Protein AF-A0A3C0R9P2-F1 (afdb_monomer)

Mean predicted aligned error: 7.12 Å

Radius of gyration: 20.52 Å; Cα contacts (8 Å, |Δi|>4): 176; chains: 1; bounding box: 43×35×80 Å

Secondary structure (DSSP, 8-state):
------------HHHHHHHHHHHHHHTT-HHHHHHHHHHHHT---SSHHHHHHHHHHHHHHHHHHHHHTT-HHHHHHHHHHHIIIIITTT----HHHHHHHHHHHHHHHHHTT-HHHHHHHHHHHHHS-TTTS-HHHHHHHHHHHHHHHHHHT-GGGHHHHHHHHHHHHHHTT---HHHHHHHHHHHHHHHS---S-GGGGS--

Structure (mmCIF, N/CA/C/O backbone):
data_AF-A0A3C0R9P2-F1
#
_entry.id   AF-A0A3C0R9P2-F1
#
loop_
_atom_site.group_PDB
_atom_site.id
_atom_site.type_symbol
_atom_site.label_atom_id
_atom_site.label_alt_id
_atom_site.label_comp_id
_atom_site.label_asym_id
_atom_site.label_entity_id
_atom_site.label_seq_id
_atom_site.pdbx_PDB_ins_code
_atom_site.Cartn_x
_atom_site.Cartn_y
_atom_site.Cartn_z
_atom_site.occupancy
_atom_site.B_iso_or_equiv
_atom_site.auth_seq_id
_atom_site.auth_comp_id
_atom_site.auth_asym_id
_atom_site.auth_atom_id
_atom_site.pdbx_PDB_model_num
ATOM 1 N N . GLU A 1 1 ? -4.127 6.047 -53.734 1.00 45.78 1 GLU A N 1
ATOM 2 C CA . GLU A 1 1 ? -3.536 6.712 -52.557 1.00 45.78 1 GLU A CA 1
ATOM 3 C C . GLU A 1 1 ? -2.709 5.698 -51.785 1.00 45.78 1 GLU A C 1
ATOM 5 O O . GLU A 1 1 ? -3.240 4.672 -51.375 1.00 45.78 1 GLU A O 1
ATOM 10 N N . GLN A 1 2 ? -1.397 5.915 -51.683 1.00 43.00 2 GLN A N 1
ATOM 11 C CA . GLN A 1 2 ? -0.553 5.140 -50.776 1.00 43.00 2 GLN A CA 1
ATOM 12 C C . GLN A 1 2 ? -0.791 5.691 -49.373 1.00 43.00 2 GLN A C 1
ATOM 14 O O . GLN A 1 2 ? -0.504 6.855 -49.114 1.00 43.00 2 GLN A O 1
ATOM 19 N N . ILE A 1 3 ? -1.346 4.868 -48.485 1.00 52.19 3 ILE A N 1
ATOM 20 C CA . ILE A 1 3 ? -1.364 5.167 -47.055 1.00 52.19 3 ILE A CA 1
ATOM 21 C C . ILE A 1 3 ? 0.103 5.148 -46.623 1.00 52.19 3 ILE A C 1
ATOM 23 O O . ILE A 1 3 ? 0.702 4.074 -46.523 1.00 52.19 3 ILE A O 1
ATOM 27 N N . GLU A 1 4 ? 0.698 6.327 -46.436 1.00 45.59 4 GLU A N 1
ATOM 28 C CA . GLU A 1 4 ? 1.973 6.458 -45.741 1.00 45.59 4 GLU A CA 1
ATOM 29 C C . GLU A 1 4 ? 1.832 5.717 -44.412 1.00 45.59 4 GLU A C 1
ATOM 31 O O . GLU A 1 4 ? 1.063 6.111 -43.531 1.00 45.59 4 GLU A O 1
ATOM 36 N N . LYS A 1 5 ? 2.538 4.588 -44.280 1.00 50.38 5 LYS A N 1
ATOM 37 C CA . LYS A 1 5 ? 2.715 3.946 -42.984 1.00 50.38 5 LYS A CA 1
ATOM 38 C C . LYS A 1 5 ? 3.419 4.980 -42.119 1.00 50.38 5 LYS A C 1
ATOM 40 O O . LYS A 1 5 ? 4.611 5.214 -42.312 1.00 50.38 5 LYS A O 1
ATOM 45 N N . GLN A 1 6 ? 2.677 5.600 -41.201 1.00 49.34 6 GLN A N 1
ATOM 46 C CA . GLN A 1 6 ? 3.274 6.375 -40.123 1.00 49.34 6 GLN A CA 1
ATOM 47 C C . GLN A 1 6 ? 4.429 5.541 -39.558 1.00 49.34 6 GLN A C 1
ATOM 49 O O . GLN A 1 6 ? 4.231 4.340 -39.323 1.00 49.34 6 GLN A O 1
ATOM 54 N N . PRO A 1 7 ? 5.636 6.111 -39.401 1.00 47.41 7 PRO A N 1
ATOM 55 C CA . PRO A 1 7 ? 6.735 5.374 -38.808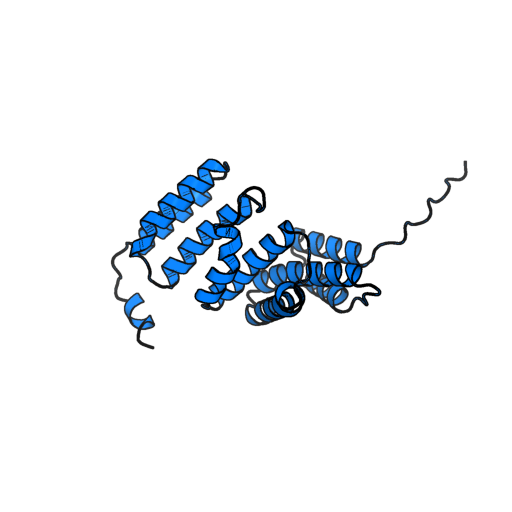 1.00 47.41 7 PRO A CA 1
ATOM 56 C C . PRO A 1 7 ? 6.229 4.854 -37.468 1.00 47.41 7 PRO A C 1
ATOM 58 O O . PRO A 1 7 ? 5.705 5.636 -36.674 1.00 47.41 7 PRO A O 1
ATOM 61 N N . LEU A 1 8 ? 6.308 3.533 -37.264 1.00 54.22 8 LEU A N 1
ATOM 62 C CA . LEU A 1 8 ? 6.055 2.913 -35.968 1.00 54.22 8 LEU A CA 1
ATOM 63 C C . LEU A 1 8 ? 6.850 3.734 -34.957 1.00 54.22 8 LEU A C 1
ATOM 65 O O . LEU A 1 8 ? 8.079 3.676 -34.954 1.00 54.22 8 LEU A O 1
ATOM 69 N N . GLN A 1 9 ? 6.158 4.566 -34.173 1.00 56.03 9 GLN A N 1
ATOM 70 C CA . GLN A 1 9 ? 6.771 5.270 -33.059 1.00 56.03 9 GLN A CA 1
ATOM 71 C C . GLN A 1 9 ? 7.511 4.199 -32.271 1.00 56.03 9 GLN A C 1
ATOM 73 O O . GLN A 1 9 ? 6.907 3.170 -31.964 1.00 56.03 9 GLN A O 1
ATOM 78 N N . ASN A 1 10 ? 8.813 4.394 -32.035 1.00 62.12 10 ASN A N 1
ATOM 79 C CA . ASN A 1 10 ? 9.630 3.439 -31.294 1.00 62.12 10 ASN A CA 1
ATOM 80 C C . ASN A 1 10 ? 8.866 3.049 -30.025 1.00 62.12 10 ASN A C 1
ATOM 82 O O . ASN A 1 10 ? 8.688 3.875 -29.130 1.00 62.12 10 ASN A O 1
ATOM 86 N N . LEU A 1 11 ? 8.338 1.822 -30.004 1.00 69.81 11 LEU A N 1
ATOM 87 C CA . LEU A 1 11 ? 7.507 1.331 -28.915 1.00 69.81 11 LEU A CA 1
ATOM 88 C C . LEU A 1 11 ? 8.347 1.380 -27.650 1.00 69.81 11 LEU A C 1
ATOM 90 O O . LEU A 1 11 ? 9.377 0.718 -27.583 1.00 69.81 11 LEU A O 1
ATOM 94 N N . ASP A 1 12 ? 7.908 2.154 -26.661 1.00 87.12 12 ASP A N 1
ATOM 95 C CA . ASP A 1 12 ? 8.510 2.149 -25.335 1.00 87.12 12 ASP A CA 1
ATOM 96 C C . ASP A 1 12 ? 8.172 0.805 -24.667 1.00 87.12 12 ASP A C 1
ATOM 98 O O . ASP A 1 12 ? 7.015 0.586 -24.266 1.00 87.12 12 ASP A O 1
ATOM 102 N N . PRO A 1 13 ? 9.131 -0.137 -24.557 1.00 90.88 13 PRO A N 1
ATOM 103 C CA . PRO A 1 13 ? 8.818 -1.479 -24.086 1.00 90.88 13 PRO A CA 1
ATOM 104 C C . PRO A 1 13 ? 8.388 -1.455 -22.621 1.00 90.88 13 PRO A C 1
ATOM 106 O O . PRO A 1 13 ? 7.522 -2.222 -22.215 1.00 90.88 13 PRO A O 1
ATOM 109 N N . LEU A 1 14 ? 8.937 -0.527 -21.833 1.00 93.81 14 LEU A N 1
ATOM 110 C CA . LEU A 1 14 ? 8.64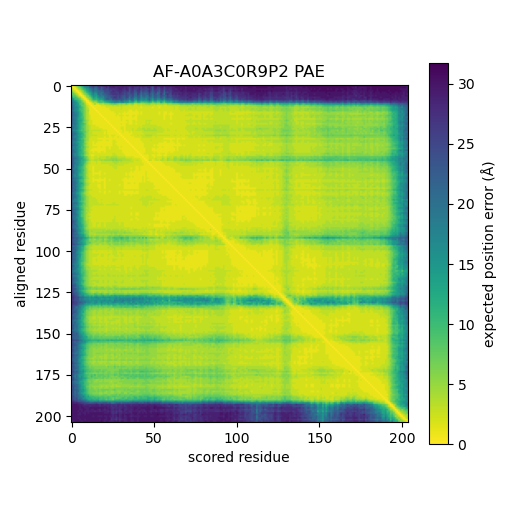4 -0.409 -20.413 1.00 93.81 14 LEU A CA 1
ATOM 111 C C . LEU A 1 14 ? 7.221 0.113 -20.172 1.00 93.81 14 LEU A C 1
ATOM 113 O O . LEU A 1 14 ? 6.534 -0.371 -19.271 1.00 93.81 14 LEU A O 1
ATOM 117 N N . ALA A 1 15 ? 6.760 1.056 -21.000 1.00 93.00 15 ALA A N 1
ATOM 118 C CA . ALA A 1 15 ? 5.362 1.488 -21.000 1.00 93.00 15 ALA A CA 1
ATOM 119 C C . ALA A 1 15 ? 4.423 0.353 -21.444 1.00 93.00 15 ALA A C 1
ATOM 121 O O . ALA A 1 15 ? 3.362 0.153 -20.855 1.00 93.00 15 ALA A O 1
ATOM 122 N N . SER A 1 16 ? 4.842 -0.430 -22.441 1.00 94.62 16 SER A N 1
ATOM 123 C CA . SER A 1 16 ? 4.073 -1.575 -22.937 1.00 94.62 16 SER A CA 1
ATOM 124 C C . SER A 1 16 ? 3.911 -2.656 -21.864 1.00 94.62 16 SER A C 1
ATOM 126 O O . SER A 1 16 ? 2.792 -3.087 -21.599 1.00 94.62 16 SER A O 1
ATOM 128 N N . TYR A 1 17 ? 4.996 -3.048 -21.185 1.00 96.69 17 TYR A N 1
ATOM 129 C CA . TYR A 1 17 ? 4.946 -4.017 -20.084 1.00 96.69 17 TYR A CA 1
ATOM 130 C C . TYR A 1 17 ? 4.058 -3.537 -18.939 1.00 96.69 17 TYR A C 1
ATOM 132 O O . TYR A 1 17 ? 3.246 -4.308 -18.437 1.00 96.69 17 TYR A O 1
ATOM 140 N N . TYR A 1 18 ? 4.154 -2.260 -18.563 1.00 95.50 18 TYR A N 1
ATOM 141 C CA . TYR A 1 18 ? 3.277 -1.683 -17.548 1.00 95.50 18 TYR A CA 1
ATOM 142 C C . TYR A 1 18 ? 1.794 -1.773 -17.937 1.00 95.50 18 TYR A C 1
ATOM 144 O O . TYR A 1 18 ? 0.970 -2.211 -17.138 1.00 95.50 18 TYR A O 1
ATOM 152 N N . ASN A 1 19 ? 1.450 -1.434 -19.181 1.00 95.44 19 ASN A N 1
ATOM 153 C CA . ASN A 1 19 ? 0.074 -1.543 -19.664 1.00 95.44 19 ASN A CA 1
ATOM 154 C C . ASN A 1 19 ? -0.424 -2.996 -19.667 1.00 95.44 19 ASN A C 1
ATOM 156 O O . ASN A 1 19 ? -1.573 -3.240 -19.299 1.00 95.44 19 ASN A O 1
ATOM 160 N N . PHE A 1 20 ? 0.433 -3.961 -20.020 1.00 96.44 20 PHE A N 1
ATOM 161 C CA . PHE A 1 20 ? 0.097 -5.381 -19.908 1.00 96.44 20 PHE A CA 1
ATOM 162 C C . PHE A 1 20 ? -0.157 -5.801 -18.461 1.00 96.44 20 PHE A C 1
ATOM 164 O O . PHE A 1 20 ? -1.126 -6.511 -18.219 1.00 96.44 20 PHE A O 1
ATOM 171 N N . LEU A 1 21 ? 0.637 -5.329 -17.496 1.00 97.00 21 LEU A N 1
ATOM 172 C CA . LEU A 1 21 ? 0.404 -5.602 -16.074 1.00 97.00 21 LEU A CA 1
ATOM 173 C C . LEU A 1 21 ? -0.955 -5.078 -15.603 1.00 97.00 21 LEU A C 1
ATOM 175 O O . LEU A 1 21 ? -1.714 -5.817 -14.981 1.00 97.00 21 LEU A O 1
ATOM 179 N N . VAL A 1 22 ? -1.301 -3.839 -15.959 1.00 95.06 22 VAL A N 1
ATOM 180 C CA . VAL A 1 22 ? -2.616 -3.257 -15.638 1.00 95.06 22 VAL A CA 1
ATOM 181 C C . VAL A 1 22 ? -3.751 -4.038 -16.311 1.00 95.06 22 VAL A C 1
ATOM 183 O O . VAL A 1 22 ? -4.799 -4.251 -15.711 1.00 95.06 22 VAL A O 1
ATOM 186 N N . ALA A 1 23 ? -3.563 -4.498 -17.550 1.00 96.56 23 ALA A N 1
ATOM 187 C CA . ALA A 1 23 ? -4.552 -5.334 -18.228 1.00 96.56 23 ALA A CA 1
ATOM 188 C C . ALA A 1 23 ? -4.698 -6.718 -17.570 1.00 96.56 23 ALA A C 1
ATOM 190 O O . ALA A 1 23 ? -5.816 -7.214 -17.437 1.00 96.56 23 ALA A O 1
ATOM 191 N N . CYS A 1 24 ? -3.590 -7.322 -17.131 1.00 96.44 24 CYS A N 1
ATOM 192 C CA . CYS A 1 24 ? -3.588 -8.599 -16.420 1.00 96.44 24 CYS A CA 1
ATOM 193 C C . CYS A 1 24 ? -4.326 -8.497 -15.084 1.00 96.44 24 CYS A C 1
ATOM 195 O O . CYS A 1 24 ? -5.127 -9.376 -14.783 1.00 96.44 24 CYS A O 1
ATOM 197 N N . GLU A 1 25 ? -4.106 -7.422 -14.322 1.00 95.06 25 GLU A N 1
ATOM 198 C CA . GLU A 1 25 ? -4.819 -7.154 -13.066 1.00 95.06 25 GLU A CA 1
ATOM 199 C C . GLU A 1 25 ? -6.335 -7.090 -13.297 1.00 95.06 25 GLU A C 1
ATOM 201 O O . GLU A 1 25 ? -7.079 -7.868 -12.703 1.00 95.06 25 GLU A O 1
ATOM 206 N N . LYS A 1 26 ? -6.789 -6.287 -14.267 1.00 94.69 26 LYS A N 1
ATOM 207 C CA . LYS A 1 26 ? -8.218 -6.179 -14.615 1.00 94.69 26 LYS A CA 1
ATOM 208 C 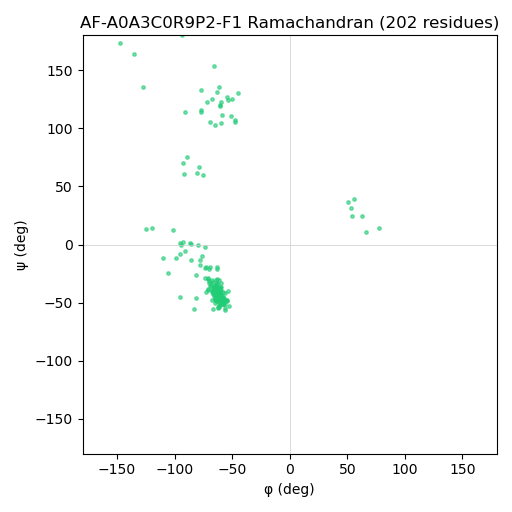C . LYS A 1 26 ? -8.839 -7.488 -15.102 1.00 94.69 26 LYS A C 1
ATOM 210 O O . LYS A 1 26 ? -10.035 -7.704 -14.923 1.00 94.69 26 LYS A O 1
ATOM 215 N N . ALA A 1 27 ? -8.048 -8.341 -15.748 1.00 96.31 27 ALA A N 1
ATOM 216 C CA . ALA A 1 27 ? -8.484 -9.635 -16.263 1.00 96.31 27 ALA A CA 1
ATOM 217 C C . ALA A 1 27 ? -8.260 -10.795 -15.274 1.00 96.31 27 ALA A C 1
ATOM 219 O O . ALA A 1 27 ? -8.540 -11.939 -15.627 1.00 96.31 27 ALA A O 1
ATOM 220 N N . ASN A 1 28 ? -7.745 -10.530 -14.065 1.00 94.25 28 ASN A N 1
ATOM 221 C CA . ASN A 1 28 ? -7.324 -11.540 -13.086 1.00 94.25 28 ASN A CA 1
ATOM 222 C C . ASN A 1 28 ? -6.327 -12.586 -13.638 1.00 94.25 28 ASN A C 1
ATOM 224 O O . ASN A 1 28 ? -6.317 -13.740 -13.209 1.00 94.25 28 ASN A O 1
ATOM 228 N N . ARG A 1 29 ? -5.467 -12.201 -14.590 1.00 96.69 29 ARG A N 1
ATOM 229 C CA . ARG A 1 29 ? -4.446 -13.070 -15.213 1.00 96.69 29 ARG A CA 1
ATOM 230 C C . ARG A 1 29 ? -3.109 -12.945 -14.482 1.00 96.69 29 ARG A C 1
ATOM 232 O O . ARG A 1 29 ? -2.152 -12.362 -14.987 1.00 96.69 29 ARG A O 1
ATOM 239 N N . TRP A 1 30 ? -3.052 -13.466 -13.261 1.00 94.81 30 TRP A N 1
ATOM 240 C CA . TRP A 1 30 ? -1.911 -13.269 -12.359 1.00 94.81 30 TRP A CA 1
ATOM 241 C C . TRP A 1 30 ? -0.632 -14.006 -12.777 1.00 94.81 30 TRP A C 1
ATOM 243 O O . TRP A 1 30 ? 0.463 -13.492 -12.548 1.00 94.81 30 TRP A O 1
ATOM 253 N N . ASP A 1 31 ? -0.747 -15.140 -13.467 1.00 93.56 31 ASP A N 1
ATOM 254 C CA . ASP A 1 31 ? 0.422 -15.850 -14.004 1.00 93.56 31 ASP A CA 1
ATOM 255 C C . ASP A 1 31 ? 1.160 -14.988 -15.041 1.00 93.56 31 ASP A C 1
ATOM 257 O O . ASP A 1 31 ? 2.378 -14.808 -14.974 1.00 93.56 31 ASP A O 1
ATOM 261 N N . GLU A 1 32 ? 0.419 -14.351 -15.949 1.00 96.19 32 GLU A N 1
ATOM 262 C CA . GLU A 1 32 ? 0.977 -13.412 -16.929 1.00 96.19 32 GLU A CA 1
ATOM 263 C C . GLU A 1 32 ? 1.444 -12.111 -16.290 1.00 96.19 32 GLU A C 1
ATOM 265 O O . GLU A 1 32 ? 2.451 -11.543 -16.719 1.00 96.19 32 GLU A O 1
ATOM 270 N N . PHE A 1 33 ? 0.767 -11.667 -15.229 1.00 97.62 33 PHE A N 1
ATOM 271 C CA . PHE A 1 33 ? 1.239 -10.542 -14.433 1.00 97.62 33 PHE A CA 1
ATOM 272 C C . PHE A 1 33 ? 2.673 -10.803 -13.950 1.00 97.62 33 PHE A C 1
ATOM 274 O O . PHE A 1 33 ? 3.559 -9.970 -14.144 1.00 97.62 33 PHE A O 1
ATOM 281 N N . SER A 1 34 ? 2.932 -11.983 -13.379 1.00 96.81 34 SER A N 1
ATOM 282 C CA . SER A 1 34 ? 4.268 -12.345 -12.894 1.00 96.81 34 SER A CA 1
ATOM 283 C C . SER A 1 34 ? 5.323 -12.332 -14.013 1.00 96.81 34 SER A C 1
ATOM 285 O O . SER A 1 34 ? 6.422 -11.804 -13.824 1.00 96.81 34 SER A O 1
ATOM 287 N N . TYR A 1 35 ? 4.959 -12.806 -15.211 1.00 97.12 35 TYR A N 1
ATOM 288 C CA . TYR A 1 35 ? 5.832 -12.809 -16.384 1.00 97.12 35 TYR A CA 1
ATOM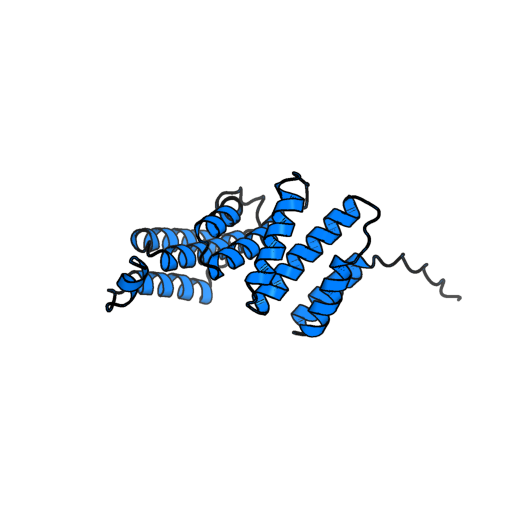 289 C C . TYR A 1 35 ? 6.256 -11.389 -16.785 1.00 97.12 35 TYR A C 1
ATOM 291 O O . TYR A 1 35 ? 7.449 -11.111 -16.941 1.00 97.12 35 TYR A O 1
ATOM 299 N N . TYR A 1 36 ? 5.308 -10.457 -16.915 1.00 97.75 36 TYR A N 1
ATOM 300 C CA . TYR A 1 36 ? 5.629 -9.075 -17.286 1.00 97.75 36 TYR A CA 1
ATOM 301 C C . TYR A 1 36 ? 6.329 -8.307 -16.161 1.00 97.75 36 TYR A C 1
ATOM 303 O O . TYR A 1 36 ? 7.177 -7.459 -16.442 1.00 97.75 36 TYR A O 1
ATOM 311 N N . LEU A 1 37 ? 6.057 -8.632 -14.895 1.00 97.88 37 LEU A N 1
ATOM 312 C CA . LEU A 1 37 ? 6.760 -8.041 -13.758 1.00 97.88 37 LEU A CA 1
ATOM 313 C C . LEU A 1 37 ? 8.252 -8.402 -13.805 1.00 97.88 37 LEU A C 1
ATOM 315 O O . LEU A 1 37 ? 9.109 -7.531 -13.640 1.00 97.88 37 LEU A O 1
ATOM 319 N N . GLN A 1 38 ? 8.569 -9.657 -14.134 1.00 97.44 38 GLN A N 1
ATOM 320 C CA . GLN A 1 38 ? 9.945 -10.105 -14.339 1.00 97.44 38 GLN A CA 1
ATOM 321 C C . GLN A 1 38 ? 10.607 -9.415 -15.544 1.00 97.44 38 GLN A C 1
ATOM 323 O O . GLN A 1 38 ? 11.790 -9.072 -15.488 1.00 97.44 38 GLN A O 1
ATOM 328 N N . LYS A 1 39 ? 9.858 -9.151 -16.626 1.00 97.69 39 LYS A N 1
ATOM 329 C CA . LYS A 1 39 ? 10.366 -8.368 -17.770 1.00 97.69 39 LYS A CA 1
ATOM 330 C C . LYS A 1 39 ? 10.731 -6.937 -17.381 1.00 97.69 39 LYS A C 1
ATOM 332 O O . LYS A 1 39 ? 11.736 -6.437 -17.874 1.00 97.69 39 LYS A O 1
ATOM 337 N N . ILE A 1 40 ? 9.958 -6.296 -16.500 1.00 97.50 40 ILE A N 1
ATOM 338 C CA . ILE A 1 40 ? 10.292 -4.965 -15.971 1.00 97.50 40 ILE A CA 1
ATOM 339 C C . ILE A 1 40 ? 11.568 -5.022 -15.130 1.00 97.50 40 ILE A C 1
ATOM 341 O O . ILE A 1 40 ? 12.450 -4.190 -15.328 1.00 97.50 40 ILE A O 1
ATOM 345 N N . TRP A 1 41 ? 11.692 -5.997 -14.226 1.00 97.00 41 TRP A N 1
ATOM 346 C CA . TRP A 1 41 ? 12.885 -6.147 -13.384 1.00 97.00 41 TRP A CA 1
ATOM 347 C C . TRP A 1 41 ? 14.167 -6.308 -14.208 1.00 97.00 41 TRP A C 1
ATOM 349 O O . TRP A 1 41 ? 15.151 -5.603 -13.991 1.00 97.00 41 TRP A O 1
ATOM 359 N N . ASN A 1 42 ? 14.117 -7.186 -15.210 1.00 97.00 42 ASN A N 1
ATOM 360 C CA . ASN A 1 42 ? 15.253 -7.499 -16.074 1.00 97.00 42 ASN A CA 1
ATOM 361 C C . ASN A 1 42 ? 15.492 -6.458 -17.181 1.00 97.00 42 ASN A C 1
ATOM 363 O O . ASN A 1 42 ? 16.400 -6.634 -17.990 1.00 97.00 42 ASN A O 1
ATOM 367 N N . PHE A 1 43 ? 14.681 -5.398 -17.264 1.00 96.94 43 PHE A N 1
ATOM 368 C CA . PHE A 1 43 ? 14.839 -4.377 -18.293 1.00 96.94 43 PHE A CA 1
ATOM 369 C C . PHE A 1 43 ? 16.133 -3.584 -18.070 1.00 96.94 43 PHE A C 1
ATOM 371 O O . PHE A 1 43 ? 16.340 -3.008 -16.997 1.00 96.94 43 PHE A O 1
ATOM 378 N N . GLU A 1 44 ? 16.987 -3.521 -19.089 1.00 94.75 44 GLU A N 1
ATOM 379 C CA . GLU A 1 44 ? 18.226 -2.748 -19.050 1.00 94.75 44 GLU A CA 1
ATOM 380 C C . GLU A 1 44 ? 17.924 -1.256 -19.228 1.00 94.75 44 GLU A C 1
ATOM 382 O O . GLU A 1 44 ? 17.439 -0.808 -20.267 1.00 94.75 44 GLU A O 1
ATOM 387 N N . ALA A 1 45 ? 18.179 -0.473 -18.180 1.00 93.19 45 ALA A N 1
ATOM 388 C CA . ALA A 1 45 ? 17.961 0.964 -18.202 1.00 93.19 45 ALA A CA 1
ATOM 389 C C . ALA A 1 45 ? 19.233 1.689 -18.653 1.00 93.19 45 ALA A C 1
ATOM 391 O O . ALA A 1 45 ? 20.228 1.707 -17.932 1.00 93.19 45 ALA A O 1
ATOM 392 N N . SER A 1 46 ? 19.173 2.331 -19.819 1.00 92.56 46 SER A N 1
ATOM 393 C CA . SER A 1 46 ? 20.291 3.094 -20.389 1.00 92.56 46 SER A CA 1
ATOM 394 C C . SER A 1 46 ? 20.492 4.476 -19.757 1.00 92.56 46 SER A C 1
ATOM 396 O O . SER A 1 46 ? 21.562 5.062 -19.901 1.00 92.56 46 SER A O 1
ATOM 398 N N . THR A 1 47 ? 19.487 5.008 -19.054 1.00 94.12 47 THR A N 1
ATOM 399 C CA . THR A 1 47 ? 19.561 6.303 -18.359 1.00 94.12 47 THR A CA 1
ATOM 400 C C . THR A 1 47 ? 18.963 6.229 -16.958 1.00 94.12 47 THR A C 1
ATOM 402 O O . THR A 1 47 ? 18.203 5.310 -16.628 1.00 94.12 47 THR A O 1
ATOM 405 N N . ILE A 1 48 ? 19.276 7.226 -16.124 1.00 92.25 48 ILE A N 1
ATOM 406 C CA . ILE A 1 48 ? 18.710 7.329 -14.777 1.00 92.25 48 ILE A CA 1
ATOM 407 C C . ILE A 1 48 ? 17.192 7.526 -14.819 1.00 92.25 48 ILE A C 1
ATOM 409 O O . ILE A 1 48 ? 16.486 6.914 -14.026 1.00 92.25 48 ILE A O 1
ATOM 413 N N . GLU A 1 49 ? 16.662 8.285 -15.778 1.00 92.50 49 GLU A N 1
ATOM 414 C CA . GLU A 1 49 ? 15.223 8.518 -15.942 1.00 92.50 49 GLU A CA 1
ATOM 415 C C . GLU A 1 49 ? 14.486 7.220 -16.284 1.00 92.50 49 GLU A C 1
ATOM 417 O O . GLU A 1 49 ? 13.437 6.912 -15.709 1.00 92.50 49 GLU A O 1
ATOM 422 N N . VAL A 1 50 ? 15.061 6.419 -17.186 1.00 93.62 50 VAL A N 1
ATOM 423 C CA . VAL A 1 50 ? 14.520 5.103 -17.542 1.00 93.62 50 VAL A CA 1
ATOM 424 C C . VAL A 1 50 ? 14.585 4.166 -16.340 1.00 93.62 50 VAL A C 1
ATOM 426 O O . VAL A 1 50 ? 13.623 3.440 -16.083 1.00 93.62 50 VAL A O 1
ATOM 429 N N . ASN A 1 51 ? 15.667 4.217 -15.560 1.00 95.50 51 ASN A N 1
ATOM 430 C CA . ASN A 1 51 ? 15.803 3.405 -14.358 1.00 95.50 51 ASN A CA 1
ATOM 431 C C . ASN A 1 51 ? 14.789 3.813 -13.278 1.00 95.50 51 ASN A C 1
ATOM 433 O O . ASN A 1 51 ? 14.135 2.951 -12.706 1.00 95.50 51 ASN A O 1
ATOM 437 N N . ILE A 1 52 ? 14.578 5.113 -13.052 1.00 94.81 52 ILE A N 1
ATOM 438 C CA . ILE A 1 52 ? 13.555 5.633 -12.133 1.00 94.81 52 ILE A CA 1
ATOM 439 C C . ILE A 1 52 ? 12.178 5.090 -12.507 1.00 94.81 52 ILE A C 1
ATOM 441 O O . ILE A 1 52 ? 11.464 4.571 -11.652 1.00 94.81 52 ILE A O 1
ATOM 445 N N . ARG A 1 53 ? 11.818 5.154 -13.792 1.00 93.88 53 ARG A N 1
ATOM 446 C CA . ARG A 1 53 ? 10.542 4.629 -14.286 1.00 93.88 53 ARG A CA 1
ATOM 447 C C . ARG A 1 53 ? 10.442 3.112 -14.140 1.00 93.88 53 ARG A C 1
ATOM 449 O O . ARG A 1 53 ? 9.387 2.607 -13.767 1.00 93.88 53 ARG A O 1
ATOM 456 N N . ARG A 1 54 ? 11.530 2.384 -14.404 1.00 96.38 54 ARG A N 1
ATOM 457 C CA . ARG A 1 54 ? 11.595 0.927 -14.231 1.00 96.38 54 ARG A CA 1
ATOM 458 C C . ARG A 1 54 ? 11.371 0.548 -12.773 1.00 96.38 54 ARG A C 1
ATOM 460 O O . ARG A 1 54 ? 10.493 -0.260 -12.493 1.00 96.38 54 ARG A O 1
ATOM 467 N N . MET A 1 55 ? 12.122 1.166 -11.863 1.00 97.06 55 MET A N 1
ATOM 468 C CA . MET A 1 55 ? 12.022 0.927 -10.424 1.00 97.06 55 MET A CA 1
ATOM 469 C C . MET A 1 55 ? 10.647 1.314 -9.891 1.00 97.06 55 MET A C 1
ATOM 471 O O . MET A 1 55 ? 10.067 0.563 -9.119 1.00 97.06 55 MET A O 1
ATOM 475 N N . HIS A 1 56 ? 10.084 2.432 -10.354 1.00 95.38 56 HIS A N 1
ATOM 476 C CA . HIS A 1 56 ? 8.714 2.813 -10.037 1.00 95.38 56 HIS A CA 1
ATOM 477 C C . HIS A 1 56 ? 7.718 1.712 -10.430 1.00 95.38 56 HIS A C 1
ATOM 479 O O . HIS A 1 56 ? 6.981 1.219 -9.576 1.00 95.38 56 HIS A O 1
ATOM 485 N N . ASN A 1 57 ? 7.720 1.303 -11.704 1.00 95.75 57 ASN A N 1
ATOM 486 C CA . ASN A 1 57 ? 6.774 0.311 -12.209 1.00 95.75 57 ASN A CA 1
ATOM 487 C C . ASN A 1 57 ? 6.948 -1.031 -11.490 1.00 95.75 57 ASN A C 1
ATOM 489 O O . ASN A 1 57 ? 5.959 -1.665 -11.137 1.00 95.75 57 ASN A O 1
ATOM 493 N N . TYR A 1 58 ? 8.194 -1.440 -11.239 1.00 97.81 58 TYR A N 1
ATOM 494 C CA . TYR A 1 58 ? 8.495 -2.666 -10.512 1.00 97.81 58 TYR A CA 1
ATOM 495 C C . TYR A 1 58 ? 7.982 -2.620 -9.071 1.00 97.81 58 TYR A C 1
ATOM 497 O O . TYR A 1 58 ? 7.298 -3.547 -8.648 1.00 97.81 58 TYR A O 1
ATOM 505 N N . CYS A 1 59 ? 8.255 -1.543 -8.329 1.00 97.75 59 CYS A N 1
ATOM 506 C CA . CYS A 1 59 ? 7.820 -1.432 -6.940 1.00 97.75 59 CYS A CA 1
ATOM 507 C C . CYS A 1 59 ? 6.295 -1.393 -6.825 1.00 97.75 59 CYS A C 1
ATOM 509 O O . CYS A 1 59 ? 5.718 -2.139 -6.038 1.00 97.75 59 CYS A O 1
ATOM 511 N N . TRP A 1 60 ? 5.631 -0.573 -7.639 1.00 95.69 60 TRP A N 1
ATOM 512 C CA . TRP A 1 60 ? 4.174 -0.475 -7.631 1.00 95.69 60 TRP A CA 1
ATOM 513 C C . TRP A 1 60 ? 3.504 -1.802 -8.014 1.00 95.69 60 TRP A C 1
ATOM 515 O O . TRP A 1 60 ? 2.713 -2.350 -7.245 1.00 95.69 60 TRP A O 1
ATOM 525 N N . CYS A 1 61 ? 3.854 -2.364 -9.174 1.00 97.31 61 CYS A N 1
ATOM 526 C CA . CYS A 1 61 ? 3.246 -3.605 -9.650 1.00 97.31 61 CYS A CA 1
ATOM 527 C C . CYS A 1 61 ? 3.632 -4.817 -8.798 1.00 97.31 61 CYS A C 1
ATOM 529 O O . CYS A 1 61 ? 2.795 -5.688 -8.572 1.00 97.31 61 CYS A O 1
ATOM 531 N N . GLY A 1 62 ? 4.864 -4.865 -8.289 1.00 98.00 62 GLY A N 1
ATOM 532 C CA . GLY A 1 62 ? 5.330 -5.922 -7.398 1.00 98.00 62 GLY A CA 1
ATOM 533 C C . GLY A 1 62 ? 4.577 -5.937 -6.073 1.00 98.00 62 GLY A C 1
ATOM 534 O O . GLY A 1 62 ? 4.135 -7.000 -5.641 1.00 98.00 62 GLY A O 1
ATOM 535 N N . LEU A 1 63 ? 4.352 -4.769 -5.460 1.00 98.06 63 LEU A N 1
ATOM 536 C CA . LEU A 1 63 ? 3.546 -4.678 -4.242 1.00 98.06 63 LEU A CA 1
ATOM 537 C C . LEU A 1 63 ? 2.105 -5.128 -4.484 1.00 98.06 63 LEU A C 1
ATOM 539 O O . LEU A 1 63 ? 1.604 -5.939 -3.710 1.00 98.06 63 LEU A O 1
ATOM 543 N N . MET A 1 64 ? 1.459 -4.669 -5.563 1.00 94.94 64 MET A N 1
ATOM 544 C CA . MET A 1 64 ? 0.105 -5.122 -5.916 1.00 94.94 64 MET A CA 1
ATOM 545 C C . MET A 1 64 ? 0.036 -6.647 -6.064 1.00 94.94 64 MET A C 1
ATOM 547 O O . MET A 1 64 ? -0.829 -7.290 -5.470 1.00 94.94 64 MET A O 1
ATOM 551 N N . TYR A 1 65 ? 0.975 -7.227 -6.814 1.00 97.44 65 TYR A N 1
ATOM 552 C CA . TYR A 1 65 ? 1.036 -8.663 -7.065 1.00 97.44 65 TYR A CA 1
ATOM 553 C C . TYR A 1 65 ? 1.226 -9.470 -5.782 1.00 97.44 65 TYR A C 1
ATOM 555 O O . TYR A 1 65 ? 0.437 -10.364 -5.480 1.00 97.44 65 TYR A O 1
ATOM 563 N N . TYR A 1 66 ? 2.250 -9.153 -4.991 1.00 98.12 66 TYR A N 1
ATOM 564 C CA . TYR A 1 66 ? 2.565 -9.951 -3.810 1.00 98.12 66 TYR A CA 1
ATOM 565 C C . TYR A 1 66 ? 1.572 -9.740 -2.663 1.00 98.12 66 TYR A C 1
ATOM 567 O O . TYR A 1 66 ? 1.321 -10.686 -1.916 1.00 98.12 66 TYR A O 1
ATOM 575 N N . LEU A 1 67 ? 0.946 -8.560 -2.551 1.00 96.81 67 LEU A N 1
ATOM 576 C CA . LEU A 1 67 ? -0.194 -8.359 -1.651 1.00 96.81 67 LEU A CA 1
ATOM 577 C C . LEU A 1 67 ? -1.396 -9.209 -2.078 1.00 96.81 67 LEU A C 1
ATOM 579 O O . LEU A 1 67 ? -1.994 -9.864 -1.225 1.00 96.81 67 LEU A O 1
ATOM 583 N N . HIS A 1 68 ? -1.716 -9.260 -3.377 1.00 95.06 68 HIS A N 1
ATOM 584 C CA . HIS A 1 68 ? -2.786 -10.117 -3.898 1.00 95.06 68 HIS A CA 1
ATOM 585 C C . HIS A 1 68 ? -2.538 -11.598 -3.569 1.00 95.06 68 HIS A C 1
ATOM 587 O O . HIS A 1 68 ? -3.423 -12.281 -3.056 1.00 95.06 68 HIS A O 1
ATOM 593 N N . GLN A 1 69 ? -1.306 -12.070 -3.773 1.00 96.31 69 GLN A N 1
ATOM 594 C CA . GLN A 1 69 ? -0.894 -13.444 -3.462 1.00 96.31 69 GLN A CA 1
ATOM 595 C C . GLN A 1 69 ? -0.722 -13.716 -1.956 1.00 96.31 69 GLN A C 1
ATOM 597 O O . GLN A 1 69 ? -0.383 -14.834 -1.569 1.00 96.31 69 GLN A O 1
ATOM 602 N N . LYS A 1 70 ? -0.908 -12.706 -1.092 1.00 97.31 70 LYS A N 1
ATOM 603 C CA . LYS A 1 70 ? -0.619 -12.760 0.354 1.00 97.31 70 LYS A CA 1
ATOM 604 C C . LYS A 1 70 ? 0.815 -13.210 0.671 1.00 97.31 70 LYS A C 1
ATOM 606 O O . LYS A 1 70 ? 1.093 -13.719 1.757 1.00 97.31 70 LYS A O 1
ATOM 611 N N . ASN A 1 71 ? 1.745 -13.010 -0.261 1.00 97.94 71 ASN A N 1
ATOM 612 C CA . ASN A 1 71 ? 3.157 -13.318 -0.080 1.00 97.94 71 ASN A CA 1
ATOM 613 C C . ASN A 1 71 ? 3.871 -12.095 0.508 1.00 97.94 71 ASN A C 1
ATOM 615 O O . ASN A 1 71 ? 4.577 -11.358 -0.181 1.00 97.94 71 ASN A O 1
ATOM 619 N N . TYR A 1 72 ? 3.661 -11.860 1.804 1.00 97.56 72 TYR A N 1
ATOM 620 C CA . TYR A 1 72 ? 4.195 -10.675 2.482 1.00 97.56 72 TYR A CA 1
ATOM 621 C C . TYR A 1 72 ? 5.722 -10.696 2.635 1.00 97.56 72 TYR A C 1
ATOM 623 O O . TYR A 1 72 ? 6.334 -9.646 2.827 1.00 97.56 72 TYR A O 1
ATOM 631 N N . THR A 1 73 ? 6.353 -11.867 2.527 1.00 97.06 73 THR A N 1
ATOM 632 C CA . THR A 1 73 ? 7.816 -11.984 2.490 1.00 97.06 73 THR A CA 1
ATOM 633 C C . THR A 1 73 ? 8.360 -11.353 1.214 1.00 97.06 73 THR A C 1
ATOM 635 O O . THR A 1 73 ? 9.128 -10.399 1.302 1.00 97.06 73 THR A O 1
ATOM 638 N N . ALA A 1 74 ? 7.880 -11.792 0.046 1.00 97.88 74 ALA A N 1
ATOM 639 C CA . ALA A 1 74 ? 8.282 -11.211 -1.235 1.00 97.88 74 ALA A CA 1
ATOM 640 C C . ALA A 1 74 ? 7.858 -9.738 -1.356 1.00 97.88 74 ALA A C 1
ATOM 642 O O . ALA A 1 74 ? 8.617 -8.905 -1.842 1.00 97.88 74 ALA A O 1
ATOM 643 N N . ALA A 1 75 ? 6.675 -9.372 -0.847 1.00 98.44 75 ALA A N 1
ATOM 644 C CA . ALA A 1 75 ? 6.247 -7.975 -0.831 1.00 98.44 75 ALA A CA 1
ATOM 645 C C . ALA A 1 75 ? 7.206 -7.082 -0.019 1.00 98.44 75 ALA A C 1
ATOM 647 O O . ALA A 1 75 ? 7.484 -5.956 -0.424 1.00 98.44 75 ALA A O 1
ATOM 648 N N . ALA A 1 76 ? 7.749 -7.576 1.098 1.00 98.25 76 ALA A N 1
ATOM 649 C CA . ALA A 1 76 ? 8.707 -6.822 1.904 1.00 98.25 76 ALA A CA 1
ATOM 650 C C . ALA A 1 76 ? 10.068 -6.654 1.216 1.00 98.25 76 ALA A C 1
ATOM 652 O O . ALA A 1 76 ? 10.701 -5.617 1.390 1.00 98.25 76 ALA A O 1
ATOM 653 N N . GLU A 1 77 ? 10.496 -7.611 0.387 1.00 98.25 77 GLU A N 1
ATOM 654 C CA . GLU A 1 77 ? 11.683 -7.431 -0.460 1.00 98.25 77 GLU A CA 1
ATOM 655 C C . GLU A 1 77 ? 11.489 -6.247 -1.416 1.00 98.25 77 GLU A C 1
ATOM 657 O O . GLU A 1 77 ? 12.384 -5.414 -1.565 1.00 98.25 77 GLU A O 1
ATOM 662 N N . ILE A 1 78 ? 10.288 -6.098 -1.990 1.00 98.38 78 ILE A N 1
ATOM 663 C CA . ILE A 1 78 ? 9.943 -4.928 -2.809 1.00 98.38 78 ILE A CA 1
ATOM 664 C C . ILE A 1 78 ? 9.985 -3.632 -1.987 1.00 98.38 78 ILE A C 1
ATOM 666 O O . ILE A 1 78 ? 10.495 -2.621 -2.475 1.00 98.38 78 ILE A O 1
ATOM 670 N N . VAL A 1 79 ? 9.503 -3.650 -0.738 1.00 98.25 79 VAL A N 1
ATOM 671 C CA . VAL A 1 79 ? 9.603 -2.490 0.168 1.00 98.25 79 VAL A CA 1
ATOM 672 C C . VAL A 1 79 ? 11.065 -2.110 0.416 1.00 98.25 79 VAL A C 1
ATOM 674 O O . VAL A 1 79 ? 11.406 -0.936 0.283 1.00 98.25 79 VAL A O 1
ATOM 677 N N . SER A 1 80 ? 11.951 -3.070 0.698 1.00 98.06 80 SER A N 1
ATOM 678 C CA . SER A 1 80 ? 13.384 -2.784 0.861 1.00 98.06 80 SER A CA 1
ATOM 679 C C . SER A 1 80 ? 14.013 -2.221 -0.411 1.00 98.06 80 SER A C 1
ATOM 681 O O . SER A 1 80 ? 14.751 -1.241 -0.338 1.00 98.06 80 SER A O 1
ATOM 683 N N . ILE A 1 81 ? 13.683 -2.772 -1.583 1.00 98.06 81 ILE A N 1
ATOM 684 C CA . ILE A 1 81 ? 14.149 -2.243 -2.873 1.00 98.06 81 ILE A CA 1
ATOM 685 C C . ILE A 1 81 ? 13.698 -0.786 -3.058 1.00 98.06 81 ILE A C 1
ATOM 687 O O . ILE A 1 81 ? 14.492 0.065 -3.465 1.00 98.06 81 ILE A O 1
ATOM 691 N N . TYR A 1 82 ? 12.439 -0.481 -2.733 1.00 97.25 82 TYR A N 1
ATOM 692 C CA . TYR A 1 82 ? 11.905 0.878 -2.767 1.00 97.25 82 TYR A CA 1
ATOM 693 C C . TYR A 1 82 ? 12.673 1.819 -1.828 1.00 97.25 82 TYR A C 1
ATOM 695 O O . TYR A 1 82 ? 13.111 2.885 -2.263 1.00 97.25 82 TYR A O 1
ATOM 703 N N . GLN A 1 83 ? 12.880 1.423 -0.570 1.00 95.50 83 GLN A N 1
ATOM 704 C CA . GLN A 1 83 ? 13.593 2.231 0.423 1.00 95.50 83 GLN A CA 1
ATOM 705 C C . GLN A 1 83 ? 15.034 2.522 -0.017 1.00 95.50 83 GLN A C 1
ATOM 707 O O . GLN A 1 83 ? 15.437 3.686 -0.063 1.00 95.50 83 GLN A O 1
ATOM 712 N N . GLN A 1 84 ? 15.772 1.491 -0.429 1.00 96.94 84 GLN A N 1
ATOM 713 C CA . GLN A 1 84 ? 17.166 1.608 -0.863 1.00 96.94 84 GLN A CA 1
ATOM 714 C C . GLN A 1 84 ? 17.321 2.449 -2.133 1.00 96.94 84 GLN A C 1
ATOM 716 O O . GLN A 1 84 ? 18.272 3.219 -2.276 1.00 96.94 84 GLN A O 1
ATOM 721 N N . PHE A 1 85 ? 16.409 2.301 -3.099 1.00 96.25 85 PHE A N 1
ATOM 722 C CA . PHE A 1 85 ? 16.527 3.018 -4.365 1.00 96.25 85 PHE A CA 1
ATOM 723 C C . PHE A 1 85 ? 16.011 4.454 -4.281 1.00 96.25 85 PHE A C 1
ATOM 725 O O . PHE A 1 85 ? 16.672 5.357 -4.787 1.00 96.25 85 PHE A O 1
ATOM 732 N N . PHE A 1 86 ? 14.844 4.678 -3.676 1.00 95.00 86 PHE A N 1
ATOM 733 C CA . PHE A 1 86 ? 14.189 5.985 -3.697 1.00 95.00 86 PHE A CA 1
ATOM 734 C C . PHE A 1 86 ? 14.484 6.835 -2.467 1.00 95.00 86 PHE A C 1
ATOM 736 O O . PHE A 1 86 ? 14.778 8.022 -2.614 1.00 95.00 86 PHE A O 1
ATOM 743 N N . LEU A 1 87 ? 14.409 6.251 -1.269 1.00 91.62 87 LEU A N 1
ATOM 744 C CA . LEU A 1 87 ? 14.507 7.017 -0.027 1.00 91.62 87 LEU A CA 1
ATOM 745 C C . LEU A 1 87 ? 15.964 7.276 0.357 1.00 91.62 87 LEU A C 1
ATOM 747 O O . LEU A 1 87 ? 16.363 8.431 0.467 1.00 91.62 87 LEU A O 1
ATOM 751 N N . GLU A 1 88 ? 16.781 6.229 0.483 1.00 94.38 88 GLU A N 1
ATOM 752 C CA . GLU A 1 88 ? 18.185 6.356 0.908 1.00 94.38 88 GLU A CA 1
ATOM 753 C C . GLU A 1 88 ? 19.013 7.203 -0.068 1.00 94.38 88 GLU A C 1
ATOM 755 O O . GLU A 1 88 ? 19.841 8.017 0.337 1.00 94.38 88 GLU A O 1
ATOM 760 N N . LYS A 1 89 ? 18.747 7.064 -1.370 1.00 93.19 89 LYS A N 1
ATOM 761 C CA . LYS A 1 89 ? 19.429 7.828 -2.426 1.00 93.19 89 LYS A CA 1
ATOM 762 C C . LYS A 1 89 ? 18.781 9.182 -2.725 1.00 93.19 89 LYS A C 1
ATOM 764 O O . LYS A 1 89 ? 19.254 9.881 -3.617 1.00 93.19 89 LYS A O 1
ATOM 769 N N . ASN A 1 90 ? 17.712 9.559 -2.016 1.00 92.25 90 ASN A N 1
ATOM 770 C CA . ASN A 1 90 ? 16.960 10.800 -2.237 1.00 92.25 90 ASN A CA 1
ATOM 771 C C . ASN A 1 90 ? 16.550 11.020 -3.708 1.00 92.25 90 ASN A C 1
ATOM 773 O O . ASN A 1 90 ? 16.560 12.145 -4.220 1.00 92.25 90 ASN A O 1
ATOM 777 N N . ILE A 1 91 ? 16.196 9.939 -4.409 1.00 92.19 91 ILE A N 1
ATOM 778 C CA . ILE A 1 91 ? 15.785 10.011 -5.809 1.00 92.19 91 ILE A CA 1
ATOM 779 C C . ILE A 1 91 ? 14.410 10.660 -5.871 1.00 92.19 91 ILE A C 1
ATOM 781 O O . ILE A 1 91 ? 13.448 10.184 -5.270 1.00 92.19 91 ILE A O 1
ATOM 785 N N . ARG A 1 92 ? 14.306 11.757 -6.623 1.00 87.62 92 ARG A N 1
ATOM 786 C CA . ARG A 1 92 ? 13.028 12.427 -6.849 1.00 87.62 92 ARG A CA 1
ATOM 787 C C . ARG A 1 92 ? 12.213 11.657 -7.874 1.00 87.62 92 ARG A C 1
ATOM 789 O O . ARG A 1 92 ? 12.694 11.311 -8.948 1.00 87.62 92 ARG A O 1
ATOM 796 N N . PHE A 1 93 ? 10.950 11.454 -7.548 1.00 82.50 93 PHE A N 1
ATOM 797 C CA . PHE A 1 93 ? 9.962 10.884 -8.442 1.00 82.50 93 PHE A CA 1
ATOM 798 C C . PHE A 1 93 ? 8.601 11.501 -8.135 1.00 82.50 93 PHE A C 1
ATOM 800 O O . PHE A 1 93 ? 8.438 12.310 -7.218 1.00 82.50 93 PHE A O 1
ATOM 807 N N . ARG A 1 94 ? 7.634 11.159 -8.973 1.00 82.25 94 ARG A N 1
ATOM 808 C CA . ARG A 1 94 ? 6.265 11.652 -8.906 1.00 82.25 94 ARG A CA 1
ATOM 809 C C . ARG A 1 94 ? 5.642 11.404 -7.524 1.00 82.25 94 ARG A C 1
ATOM 811 O O . ARG A 1 94 ? 5.664 10.283 -7.021 1.00 82.25 94 ARG A O 1
ATOM 818 N N . LYS A 1 95 ? 5.102 12.464 -6.908 1.00 83.00 95 LYS A N 1
ATOM 819 C CA . LYS A 1 95 ? 4.557 12.422 -5.537 1.00 83.00 95 LYS A CA 1
ATOM 820 C C . LYS A 1 95 ? 3.383 11.455 -5.412 1.00 83.00 95 LYS A C 1
ATOM 822 O O . LYS A 1 95 ? 3.320 10.694 -4.458 1.00 83.00 95 LYS A O 1
ATOM 827 N N . ASP A 1 96 ? 2.491 11.450 -6.394 1.00 81.38 96 ASP A N 1
ATOM 828 C CA . ASP A 1 96 ? 1.339 10.551 -6.442 1.00 81.38 96 ASP A CA 1
ATOM 829 C C . ASP A 1 96 ? 1.767 9.076 -6.411 1.00 81.38 96 ASP A C 1
ATOM 831 O O . ASP A 1 96 ? 1.224 8.282 -5.651 1.00 81.38 96 ASP A O 1
ATOM 835 N N . PHE A 1 97 ? 2.832 8.727 -7.131 1.00 84.75 97 PHE A N 1
ATOM 836 C CA . PHE A 1 97 ? 3.404 7.384 -7.099 1.00 84.75 97 PHE A CA 1
ATOM 837 C C . PHE A 1 97 ? 4.003 7.001 -5.746 1.00 84.75 97 PHE A C 1
ATOM 839 O O . PHE A 1 97 ? 3.810 5.875 -5.285 1.00 84.75 97 PHE A O 1
ATOM 846 N N . LYS A 1 98 ? 4.698 7.937 -5.090 1.00 89.12 98 LYS A N 1
ATOM 847 C CA . LYS A 1 98 ? 5.229 7.744 -3.730 1.00 89.12 98 LYS A CA 1
ATOM 848 C C . LYS A 1 98 ? 4.114 7.340 -2.776 1.00 89.12 98 LYS A C 1
ATOM 850 O O . LYS A 1 98 ? 4.249 6.361 -2.054 1.00 89.12 98 LYS A O 1
ATOM 855 N N . ILE A 1 99 ? 3.000 8.063 -2.829 1.00 90.50 99 ILE A N 1
ATOM 856 C CA . ILE A 1 99 ? 1.851 7.858 -1.948 1.00 90.50 99 ILE A CA 1
ATOM 857 C C . ILE A 1 99 ? 1.250 6.464 -2.120 1.00 90.50 99 ILE A C 1
ATOM 859 O O . ILE A 1 99 ? 0.996 5.793 -1.124 1.00 90.50 99 ILE A O 1
ATOM 863 N N . TYR A 1 100 ? 1.054 6.002 -3.357 1.00 90.38 100 TYR A N 1
ATOM 864 C CA . TYR A 1 100 ? 0.508 4.665 -3.600 1.00 90.38 100 TYR A CA 1
ATOM 865 C C . TYR A 1 100 ? 1.447 3.554 -3.127 1.00 90.38 100 TYR A C 1
ATOM 867 O O . TYR A 1 100 ? 1.010 2.615 -2.460 1.00 90.38 100 TYR A O 1
ATOM 875 N N . ILE A 1 101 ? 2.743 3.679 -3.428 1.00 94.81 101 ILE A N 1
ATOM 876 C CA . ILE A 1 101 ? 3.751 2.710 -2.992 1.00 94.81 101 ILE A CA 1
ATOM 877 C C . ILE A 1 101 ? 3.827 2.671 -1.461 1.00 94.81 101 ILE A C 1
ATOM 879 O O . ILE A 1 101 ? 3.820 1.586 -0.889 1.00 94.81 101 ILE A O 1
ATOM 883 N N . GLU A 1 102 ? 3.843 3.822 -0.786 1.00 95.00 102 GLU A N 1
ATOM 884 C CA . GLU A 1 102 ? 3.908 3.898 0.680 1.00 95.00 102 GLU A CA 1
ATOM 885 C C . GLU A 1 102 ? 2.619 3.405 1.352 1.00 95.00 102 GLU A C 1
ATOM 887 O O . GLU A 1 102 ? 2.687 2.723 2.377 1.00 95.00 102 GLU A O 1
ATOM 892 N N . ALA A 1 103 ? 1.448 3.647 0.753 1.00 95.38 103 ALA A N 1
ATOM 893 C CA . ALA A 1 103 ? 0.193 3.066 1.222 1.00 95.38 103 ALA A CA 1
ATOM 894 C C . ALA A 1 103 ? 0.259 1.528 1.207 1.00 95.38 103 ALA A C 1
ATOM 896 O O . ALA A 1 103 ? -0.035 0.893 2.223 1.00 95.38 103 ALA A O 1
ATOM 897 N N . CYS A 1 104 ? 0.710 0.936 0.095 1.00 96.69 104 CYS A N 1
ATOM 898 C CA . CYS A 1 104 ? 0.893 -0.510 -0.038 1.00 96.69 104 CYS A CA 1
ATOM 899 C C . CYS A 1 104 ? 2.005 -1.059 0.867 1.00 96.69 104 CYS A C 1
ATOM 901 O O . CYS A 1 104 ? 1.815 -2.099 1.493 1.00 96.69 104 CYS A O 1
ATOM 903 N N . ALA A 1 105 ? 3.141 -0.371 0.984 1.00 97.38 105 ALA A N 1
ATOM 904 C CA . ALA A 1 105 ? 4.237 -0.772 1.863 1.00 97.38 105 ALA A CA 1
ATOM 905 C C . ALA A 1 105 ? 3.792 -0.826 3.331 1.00 97.38 105 ALA A C 1
ATOM 907 O O . ALA A 1 105 ? 4.115 -1.775 4.045 1.00 97.38 105 ALA A O 1
ATOM 908 N N . GLY A 1 106 ? 2.985 0.141 3.776 1.00 97.56 106 GLY A N 1
ATOM 909 C CA . GLY A 1 106 ? 2.413 0.092 5.118 1.00 97.56 106 GLY A CA 1
ATOM 910 C C . GLY A 1 106 ? 1.456 -1.089 5.318 1.00 97.56 106 GLY A C 1
ATOM 911 O O . GLY A 1 106 ? 1.474 -1.692 6.386 1.00 97.56 106 GLY A O 1
ATOM 912 N N . LEU A 1 107 ? 0.697 -1.505 4.292 1.00 97.94 107 LEU A N 1
ATOM 913 C CA . LEU A 1 107 ? -0.115 -2.731 4.365 1.00 97.94 107 LEU A CA 1
ATOM 914 C C . LEU A 1 107 ? 0.757 -3.987 4.495 1.00 97.94 107 LEU A C 1
ATOM 916 O O . LEU A 1 107 ? 0.426 -4.875 5.277 1.00 97.94 107 LEU A O 1
ATOM 920 N N . VAL A 1 108 ? 1.885 -4.055 3.778 1.00 98.19 108 VAL A N 1
ATOM 921 C CA . VAL A 1 108 ? 2.854 -5.157 3.922 1.00 98.19 108 VAL A CA 1
ATOM 922 C C . VAL A 1 108 ? 3.341 -5.252 5.368 1.00 98.19 108 VAL A C 1
ATOM 924 O O . VAL A 1 108 ? 3.278 -6.328 5.962 1.00 98.19 108 VAL A O 1
ATOM 927 N N . HIS A 1 109 ? 3.768 -4.131 5.954 1.00 98.00 109 HIS A N 1
ATOM 928 C CA . HIS A 1 109 ? 4.195 -4.087 7.352 1.00 98.00 109 HIS A CA 1
ATOM 929 C C . HIS A 1 109 ? 3.055 -4.439 8.320 1.00 98.00 109 HIS A C 1
ATOM 931 O O . HIS A 1 109 ? 3.263 -5.237 9.232 1.00 98.00 109 HIS A O 1
ATOM 937 N N . LEU A 1 110 ? 1.836 -3.930 8.097 1.00 97.06 110 LEU A N 1
ATOM 938 C CA . LEU A 1 110 ? 0.657 -4.259 8.907 1.00 97.06 110 LEU A CA 1
ATOM 939 C C . LEU A 1 110 ? 0.410 -5.773 8.931 1.00 97.06 110 LEU A C 1
ATOM 941 O O . LEU A 1 110 ? 0.301 -6.361 10.004 1.00 97.06 110 LEU A O 1
ATOM 945 N N . PHE A 1 111 ? 0.367 -6.424 7.766 1.00 96.69 111 PHE A N 1
ATOM 946 C CA . PHE A 1 111 ? 0.109 -7.866 7.682 1.00 96.69 111 PHE A CA 1
ATOM 947 C C . PHE A 1 111 ? 1.260 -8.724 8.213 1.00 96.69 111 PHE A C 1
ATOM 949 O O . PHE A 1 111 ? 1.043 -9.866 8.621 1.00 96.69 111 PHE A O 1
ATOM 956 N N . ARG A 1 112 ? 2.469 -8.163 8.279 1.00 96.31 112 ARG A N 1
ATOM 957 C CA . ARG A 1 112 ? 3.625 -8.755 8.963 1.00 96.31 112 ARG A CA 1
ATOM 958 C C . ARG A 1 112 ? 3.687 -8.440 10.459 1.00 96.31 112 ARG A C 1
ATOM 960 O O . ARG A 1 112 ? 4.600 -8.913 11.126 1.00 96.31 112 ARG A O 1
ATOM 967 N N . LYS A 1 113 ? 2.714 -7.696 10.998 1.00 95.69 113 LYS A N 1
ATOM 968 C CA . LYS A 1 113 ? 2.661 -7.224 12.394 1.00 95.69 113 LYS A CA 1
ATOM 969 C C . LYS A 1 113 ? 3.801 -6.276 12.783 1.00 95.69 113 LYS A C 1
ATOM 971 O O . LYS A 1 113 ? 4.144 -6.127 13.951 1.00 95.69 113 LYS A O 1
ATOM 976 N N . GLU A 1 114 ? 4.380 -5.607 11.798 1.00 96.25 114 GLU A N 1
ATOM 977 C CA . GLU A 1 114 ? 5.430 -4.600 11.945 1.00 96.25 114 GLU A CA 1
ATOM 978 C C . GLU A 1 114 ? 4.775 -3.211 12.066 1.00 96.25 114 GLU A C 1
ATOM 980 O O . GLU A 1 114 ? 4.928 -2.334 11.216 1.00 96.25 114 GLU A O 1
ATOM 985 N N . TYR A 1 115 ? 3.957 -3.020 13.106 1.00 95.25 115 TYR A N 1
ATOM 986 C CA . TYR A 1 115 ? 3.027 -1.884 13.199 1.00 95.25 115 TYR A CA 1
ATOM 987 C C . TYR A 1 115 ? 3.722 -0.516 13.233 1.00 95.25 115 TYR A C 1
ATOM 989 O O . TYR A 1 115 ? 3.262 0.433 12.600 1.00 95.25 115 TYR A O 1
ATOM 997 N N . LYS A 1 116 ? 4.885 -0.415 13.888 1.00 94.81 116 LYS A N 1
ATOM 998 C CA . LYS A 1 116 ? 5.682 0.825 13.909 1.00 94.81 116 LYS A CA 1
ATOM 999 C C . LYS A 1 116 ? 6.119 1.240 12.504 1.00 94.81 116 LYS A C 1
ATOM 1001 O O . LYS A 1 116 ? 6.066 2.419 12.160 1.00 94.81 116 LYS A O 1
ATOM 1006 N N . GLN A 1 117 ? 6.532 0.276 11.688 1.00 96.12 117 GLN A N 1
ATOM 1007 C CA . GLN A 1 117 ? 6.949 0.493 10.308 1.00 96.12 117 GLN A CA 1
ATOM 1008 C C . GLN A 1 117 ? 5.746 0.834 9.425 1.00 96.12 117 GLN A C 1
ATOM 1010 O O . GLN A 1 117 ? 5.840 1.746 8.606 1.00 96.12 117 GLN A O 1
ATOM 1015 N N . ALA A 1 118 ? 4.599 0.182 9.638 1.00 96.88 118 ALA A N 1
ATOM 1016 C CA . ALA A 1 118 ? 3.356 0.527 8.949 1.00 96.88 118 ALA A CA 1
ATOM 1017 C C . ALA A 1 118 ? 2.954 1.990 9.202 1.00 96.88 118 ALA A C 1
ATOM 1019 O O . ALA A 1 118 ? 2.730 2.747 8.257 1.00 96.88 118 ALA A O 1
ATOM 1020 N N . LEU A 1 119 ? 2.962 2.421 10.469 1.00 94.69 119 LEU A N 1
ATOM 1021 C CA . LEU A 1 119 ? 2.680 3.806 10.844 1.00 94.69 119 LEU A CA 1
ATOM 1022 C C . LEU A 1 119 ? 3.698 4.785 10.245 1.00 94.69 119 LEU A C 1
ATOM 1024 O O . LEU A 1 119 ? 3.317 5.852 9.765 1.00 94.69 119 LEU A O 1
ATOM 1028 N N . HIS A 1 120 ? 4.984 4.422 10.237 1.00 93.94 120 HIS A N 1
ATOM 1029 C CA . HIS A 1 120 ? 6.028 5.244 9.628 1.00 93.94 120 HIS A CA 1
ATOM 1030 C C . HIS A 1 120 ? 5.764 5.490 8.135 1.00 93.94 120 HIS A C 1
ATOM 1032 O O . HIS A 1 120 ? 5.794 6.643 7.704 1.00 93.94 120 HIS A O 1
ATOM 1038 N N . MET A 1 121 ? 5.431 4.441 7.370 1.00 94.25 121 MET A N 1
ATOM 1039 C CA . MET A 1 121 ? 5.093 4.560 5.943 1.00 94.25 121 MET A CA 1
ATOM 1040 C C . MET A 1 121 ? 3.875 5.457 5.705 1.00 94.25 121 MET A C 1
ATOM 1042 O O . MET A 1 121 ? 3.824 6.220 4.745 1.00 94.25 121 MET A O 1
ATOM 1046 N N . TRP A 1 122 ? 2.888 5.395 6.593 1.00 95.19 122 TRP A N 1
ATOM 1047 C CA . TRP A 1 122 ? 1.639 6.136 6.447 1.00 95.19 122 TRP A CA 1
ATOM 1048 C C . TRP A 1 122 ? 1.675 7.566 6.988 1.00 95.19 122 TRP A C 1
ATOM 1050 O O . TRP A 1 122 ? 0.785 8.353 6.665 1.00 95.19 122 TRP A O 1
ATOM 1060 N N . SER A 1 123 ? 2.694 7.937 7.764 1.00 90.56 123 SER A N 1
ATOM 1061 C CA . SER A 1 123 ? 2.774 9.241 8.434 1.00 90.56 123 SER A CA 1
ATOM 1062 C C . SER A 1 123 ? 2.679 10.419 7.456 1.00 90.56 123 SER A C 1
ATOM 1064 O O . SER A 1 123 ? 1.854 11.317 7.640 1.00 90.56 123 SER A O 1
ATOM 1066 N N . TYR A 1 124 ? 3.441 10.391 6.356 1.00 85.62 124 TYR A N 1
ATOM 1067 C CA . TYR A 1 124 ? 3.373 11.455 5.347 1.00 85.62 124 TYR A CA 1
ATOM 1068 C C . TYR A 1 124 ? 2.010 11.496 4.640 1.00 85.62 124 TYR A C 1
ATOM 1070 O O . TYR A 1 124 ? 1.489 12.572 4.369 1.00 85.62 124 TYR A O 1
ATOM 1078 N N . ILE A 1 125 ? 1.381 10.344 4.401 1.00 91.19 125 ILE A N 1
ATOM 1079 C CA . ILE A 1 125 ? 0.048 10.278 3.787 1.00 91.19 125 ILE A CA 1
ATOM 1080 C C . ILE A 1 125 ? -1.006 10.871 4.733 1.00 91.19 125 ILE A C 1
ATOM 1082 O O . ILE A 1 125 ? -1.903 11.586 4.295 1.00 91.19 125 ILE A O 1
ATOM 1086 N N . LEU A 1 126 ? -0.903 10.604 6.036 1.00 88.19 126 LEU A N 1
ATOM 1087 C CA . LEU A 1 126 ? -1.857 11.065 7.045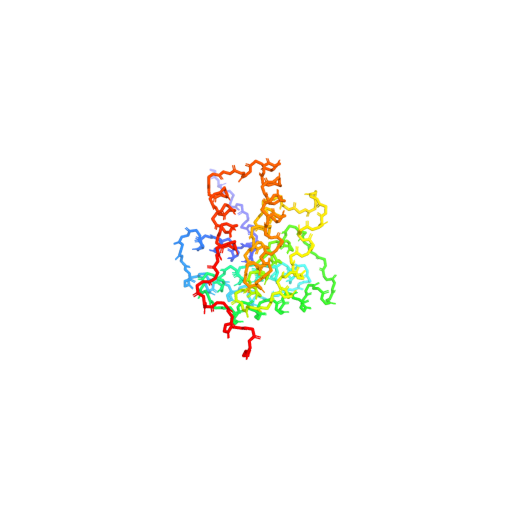 1.00 88.19 126 LEU A CA 1
ATOM 1088 C C . LEU A 1 126 ? -1.741 12.563 7.342 1.00 88.19 126 LEU A C 1
ATOM 1090 O O . LEU A 1 126 ? -2.774 13.220 7.510 1.00 88.19 126 LEU A O 1
ATOM 1094 N N . HIS A 1 127 ? -0.511 13.073 7.420 1.00 84.38 127 HIS A N 1
ATOM 1095 C CA . HIS A 1 127 ? -0.201 14.418 7.916 1.00 84.38 127 HIS A CA 1
ATOM 1096 C C . HIS A 1 127 ? 0.279 15.390 6.833 1.00 84.38 127 HIS A C 1
ATOM 1098 O O . HIS A 1 127 ? 0.364 16.591 7.087 1.00 84.38 127 HIS A O 1
ATOM 1104 N N . GLY A 1 128 ? 0.586 14.892 5.636 1.00 77.38 128 GLY A N 1
ATOM 1105 C CA . GLY A 1 128 ? 0.963 15.714 4.496 1.00 77.38 128 GLY A CA 1
ATOM 1106 C C . GLY A 1 128 ? -0.191 16.603 4.019 1.00 77.38 128 GLY A C 1
ATOM 1107 O O . GLY A 1 128 ? -1.368 16.271 4.211 1.00 77.38 128 GLY A O 1
ATOM 1108 N N . PRO A 1 129 ? 0.120 17.746 3.388 1.00 70.19 129 PRO A N 1
ATOM 1109 C CA . PRO A 1 129 ? -0.897 18.658 2.876 1.00 70.19 129 PRO A CA 1
ATOM 1110 C C . PRO A 1 129 ? -1.766 17.967 1.813 1.00 70.19 129 PRO A C 1
ATOM 1112 O O . PRO A 1 129 ? -1.263 17.302 0.912 1.00 70.19 129 PRO A O 1
ATOM 1115 N N . SER A 1 130 ? -3.085 18.155 1.891 1.00 64.94 130 SER A N 1
ATOM 1116 C CA . SER A 1 130 ? -4.072 17.477 1.031 1.00 64.94 130 SER A CA 1
ATOM 1117 C C . SER A 1 130 ? -3.947 17.802 -0.462 1.00 64.94 130 SER A C 1
ATOM 1119 O O . SER A 1 130 ? -4.401 17.031 -1.295 1.00 64.94 130 SER A O 1
ATOM 1121 N N . VAL A 1 131 ? -3.312 18.922 -0.817 1.00 63.28 131 VAL A N 1
ATOM 1122 C CA . VAL A 1 131 ? -2.973 19.262 -2.212 1.00 63.28 131 VAL A CA 1
ATOM 1123 C C . VAL A 1 131 ? -1.830 18.411 -2.769 1.00 63.28 131 VAL A C 1
ATOM 1125 O O . VAL A 1 131 ? -1.665 18.319 -3.981 1.00 63.28 131 VAL A O 1
ATOM 1128 N N . GLU A 1 132 ? -1.031 17.796 -1.897 1.00 65.50 132 GLU A N 1
ATOM 1129 C CA . GLU A 1 132 ? 0.109 16.962 -2.279 1.00 65.50 132 GLU A CA 1
ATOM 1130 C C . GLU A 1 132 ? -0.207 15.470 -2.252 1.00 65.50 132 GLU A C 1
ATOM 1132 O O . GLU A 1 132 ? 0.593 14.689 -2.765 1.00 65.50 132 GLU A O 1
ATOM 1137 N N . VAL A 1 133 ? -1.352 15.078 -1.680 1.00 72.88 133 VAL A N 1
ATOM 1138 C CA . VAL A 1 133 ? -1.732 13.681 -1.494 1.00 72.88 133 VAL A CA 1
ATOM 1139 C C . VAL A 1 133 ? -3.111 13.403 -2.061 1.00 72.88 133 VAL A C 1
ATOM 1141 O O . VAL A 1 133 ? -4.056 14.147 -1.819 1.00 72.88 133 VAL A O 1
ATOM 1144 N N . GLU A 1 134 ? -3.256 12.297 -2.788 1.00 80.50 134 GLU A N 1
ATOM 1145 C CA . GLU A 1 134 ? -4.568 11.889 -3.273 1.00 80.50 134 GLU A CA 1
ATOM 1146 C C . GLU A 1 134 ? -5.526 11.642 -2.092 1.00 80.50 134 GLU A C 1
ATOM 1148 O O . GLU A 1 134 ? -5.305 10.768 -1.248 1.00 80.50 134 GLU A O 1
ATOM 1153 N N . LEU A 1 135 ? -6.620 12.406 -2.059 1.00 85.75 135 LEU A N 1
ATOM 1154 C CA . LEU A 1 135 ? -7.612 12.404 -0.980 1.00 85.75 135 LEU A CA 1
ATOM 1155 C C . LEU A 1 135 ? -8.153 11.001 -0.667 1.00 85.75 135 LEU A C 1
ATOM 1157 O O . LEU A 1 135 ? -8.321 10.631 0.494 1.00 85.75 135 LEU A O 1
ATOM 1161 N N . ARG A 1 136 ? -8.391 10.183 -1.699 1.00 87.38 136 ARG A N 1
ATOM 1162 C CA . ARG A 1 136 ? -8.888 8.810 -1.526 1.00 87.38 136 ARG A CA 1
ATOM 1163 C C . ARG A 1 136 ? -7.884 7.927 -0.796 1.00 87.38 136 ARG A C 1
ATOM 1165 O O . ARG A 1 136 ? -8.272 7.203 0.117 1.00 87.38 136 ARG A O 1
ATOM 1172 N N . THR A 1 137 ? -6.603 8.041 -1.135 1.00 89.75 137 THR A N 1
ATOM 1173 C CA . THR A 1 137 ? -5.539 7.299 -0.454 1.00 89.75 137 THR A CA 1
ATOM 1174 C C . THR A 1 137 ? -5.389 7.750 1.002 1.00 89.75 137 THR A C 1
ATOM 1176 O O . THR A 1 137 ? -5.282 6.909 1.894 1.00 89.75 137 THR A O 1
ATOM 1179 N N . GLN A 1 138 ? -5.502 9.053 1.289 1.00 90.25 138 GLN A N 1
ATOM 1180 C CA . GLN A 1 138 ? -5.570 9.547 2.674 1.00 90.25 138 GLN A CA 1
ATOM 1181 C C . GLN A 1 138 ? -6.770 8.987 3.454 1.00 90.25 138 GLN A C 1
ATOM 1183 O O . GLN A 1 138 ? -6.651 8.734 4.658 1.00 90.25 138 GLN A O 1
ATOM 1188 N N . GLY A 1 139 ? -7.914 8.814 2.786 1.00 91.88 139 GLY A N 1
ATOM 1189 C CA . GLY A 1 139 ? -9.106 8.181 3.347 1.00 91.88 139 GLY A CA 1
ATOM 1190 C C . GLY A 1 139 ? -8.876 6.705 3.674 1.00 91.88 139 GLY A C 1
ATOM 1191 O O . GLY A 1 139 ? -9.113 6.291 4.806 1.00 91.88 139 GLY A O 1
ATOM 1192 N N . ALA A 1 140 ? -8.339 5.935 2.725 1.00 93.88 140 ALA A N 1
ATOM 1193 C CA . ALA A 1 140 ? -8.027 4.518 2.915 1.00 93.88 140 ALA A CA 1
ATOM 1194 C C . ALA A 1 140 ? -7.030 4.294 4.064 1.00 93.88 140 ALA A C 1
ATOM 1196 O O . ALA A 1 140 ? -7.274 3.478 4.948 1.00 93.88 140 ALA A O 1
ATOM 1197 N N . VAL A 1 141 ? -5.952 5.081 4.121 1.00 95.00 141 VAL A N 1
ATOM 1198 C CA . VAL A 1 141 ? -4.938 4.961 5.180 1.00 95.00 141 VAL A CA 1
ATOM 1199 C C . VAL A 1 141 ? -5.501 5.279 6.572 1.00 95.00 141 VAL A C 1
ATOM 1201 O O . VAL A 1 141 ? -5.080 4.666 7.548 1.00 95.00 141 VAL A O 1
ATOM 1204 N N . ARG A 1 142 ? -6.504 6.159 6.694 1.00 94.69 142 ARG A N 1
ATOM 1205 C CA . ARG A 1 142 ? -7.209 6.381 7.975 1.00 94.69 142 ARG A CA 1
ATOM 1206 C C . ARG A 1 142 ? -8.000 5.156 8.424 1.00 94.69 142 ARG A C 1
ATOM 1208 O O . ARG A 1 142 ? -8.028 4.864 9.615 1.00 94.69 142 ARG A O 1
ATOM 1215 N N . LEU A 1 143 ? -8.600 4.423 7.488 1.00 96.31 143 LEU A N 1
ATOM 1216 C CA . LEU A 1 143 ? -9.257 3.151 7.795 1.00 96.31 143 LEU A CA 1
ATOM 1217 C C . LEU A 1 143 ? -8.231 2.086 8.207 1.00 96.31 143 LEU A C 1
ATOM 1219 O O . LEU A 1 143 ? -8.447 1.372 9.184 1.00 96.31 143 LEU A O 1
ATOM 1223 N N . TYR A 1 144 ? -7.082 2.024 7.528 1.00 96.56 144 TYR A N 1
ATOM 1224 C CA . TYR A 1 144 ? -5.994 1.111 7.896 1.00 96.56 144 TYR A CA 1
ATOM 1225 C C . TYR A 1 144 ? -5.399 1.436 9.270 1.00 96.56 144 TYR A C 1
ATOM 1227 O O . TYR A 1 144 ? -5.069 0.526 10.025 1.00 96.56 144 TYR A O 1
ATOM 1235 N N . LEU A 1 145 ? -5.320 2.718 9.631 1.00 95.06 145 LEU A N 1
ATOM 1236 C CA . LEU A 1 145 ? -4.862 3.161 10.946 1.00 95.06 145 LEU A CA 1
ATOM 1237 C C . LEU A 1 145 ? -5.773 2.651 12.073 1.00 95.06 145 LEU A C 1
ATOM 1239 O O . LEU A 1 145 ? -5.279 2.232 13.117 1.00 95.06 145 LEU A O 1
ATOM 1243 N N . MET A 1 146 ? -7.091 2.624 11.849 1.00 95.62 146 MET A N 1
ATOM 1244 C CA . MET A 1 146 ? -8.020 2.006 12.798 1.00 95.62 146 MET A CA 1
ATOM 1245 C C . MET A 1 146 ? -7.744 0.505 12.964 1.00 95.62 146 MET A C 1
ATOM 1247 O O . MET A 1 146 ? -7.770 0.006 14.086 1.00 95.62 146 MET A O 1
ATOM 1251 N N . MET A 1 147 ? -7.452 -0.219 11.875 1.00 95.19 147 MET A N 1
ATOM 1252 C CA . MET A 1 147 ? -7.093 -1.645 11.955 1.00 95.19 147 MET A CA 1
ATOM 1253 C C . MET A 1 147 ? -5.789 -1.858 12.720 1.00 95.19 147 MET A C 1
ATOM 1255 O O . MET A 1 147 ? -5.711 -2.754 13.551 1.00 95.19 147 MET A O 1
ATOM 1259 N N . LEU A 1 148 ? -4.781 -1.027 12.454 1.00 95.31 148 LEU A N 1
ATOM 1260 C CA . LEU A 1 148 ? -3.486 -1.087 13.124 1.00 95.31 148 LEU A CA 1
ATOM 1261 C C . LEU A 1 148 ? -3.644 -0.934 14.638 1.00 95.31 148 LEU A C 1
ATOM 1263 O O . LEU A 1 148 ? -3.169 -1.778 15.391 1.00 95.31 148 LEU A O 1
ATOM 1267 N N . HIS A 1 149 ? -4.355 0.101 15.087 1.00 92.81 149 HIS A N 1
ATOM 1268 C CA . HIS A 1 149 ? -4.542 0.340 16.517 1.00 92.81 149 HIS A CA 1
ATOM 1269 C C . HIS A 1 149 ? -5.418 -0.709 17.193 1.00 92.81 149 HIS A C 1
ATOM 1271 O O . HIS A 1 149 ? -5.157 -1.075 18.339 1.00 92.81 149 HIS A O 1
ATOM 1277 N N . TYR A 1 150 ? -6.400 -1.248 16.473 1.00 92.25 150 TYR A N 1
ATOM 1278 C CA . TYR A 1 150 ? -7.146 -2.408 16.934 1.00 92.25 150 TYR A CA 1
ATOM 1279 C C . TYR A 1 150 ? -6.235 -3.632 17.157 1.00 92.25 150 TYR A C 1
ATOM 1281 O O . TYR A 1 150 ? -6.317 -4.266 18.209 1.00 92.25 150 TYR A O 1
ATOM 1289 N N . GLU A 1 151 ? -5.341 -3.943 16.213 1.00 90.81 151 GLU A N 1
ATOM 1290 C CA . GLU A 1 151 ? -4.396 -5.067 16.323 1.00 90.81 151 GLU A CA 1
ATOM 1291 C C . GLU A 1 151 ? -3.328 -4.862 17.414 1.00 90.81 151 GLU A C 1
ATOM 1293 O O . GLU A 1 151 ? -2.890 -5.836 18.029 1.00 90.81 151 GLU A O 1
ATOM 1298 N N . GLU A 1 152 ? -2.933 -3.616 17.696 1.00 90.56 152 GLU A N 1
ATOM 1299 C CA . GLU A 1 152 ? -2.049 -3.272 18.822 1.00 90.56 152 GLU A CA 1
ATOM 1300 C C . GLU A 1 152 ? -2.758 -3.281 20.187 1.00 90.56 152 GLU A C 1
ATOM 1302 O O . GLU A 1 152 ? -2.099 -3.220 21.222 1.00 90.56 152 GLU A O 1
ATOM 1307 N N . GLY A 1 153 ? -4.091 -3.387 20.212 1.00 87.44 153 GLY A N 1
ATOM 1308 C CA . GLY A 1 153 ? -4.876 -3.334 21.445 1.00 87.44 153 GLY A CA 1
ATOM 1309 C C . GLY A 1 153 ? -5.066 -1.921 22.007 1.00 87.44 153 GLY A C 1
ATOM 1310 O O . GLY A 1 153 ? -5.522 -1.782 23.141 1.00 87.44 153 GLY A O 1
ATOM 1311 N N . ASN A 1 154 ? -4.783 -0.879 21.219 1.00 89.19 154 ASN A N 1
ATOM 1312 C CA . ASN A 1 154 ? -4.977 0.529 21.582 1.00 89.19 154 ASN A CA 1
ATOM 1313 C C . ASN A 1 154 ? -6.451 0.923 21.387 1.00 89.19 154 ASN A C 1
ATOM 1315 O O . ASN A 1 154 ? -6.804 1.737 20.531 1.00 89.19 154 ASN A O 1
ATOM 1319 N N . THR A 1 155 ? -7.346 0.265 22.125 1.00 89.00 155 THR A N 1
ATOM 1320 C CA . THR A 1 155 ? -8.797 0.442 21.968 1.00 89.00 155 THR A CA 1
ATOM 1321 C C . THR A 1 155 ? -9.297 1.770 22.534 1.00 89.00 155 THR A C 1
ATOM 1323 O O . THR A 1 155 ? -10.355 2.242 22.136 1.00 89.00 155 THR A O 1
ATOM 1326 N N . ASP A 1 156 ? -8.533 2.389 23.432 1.00 90.44 156 ASP A N 1
ATOM 1327 C CA . ASP A 1 156 ? -8.830 3.662 24.094 1.00 90.44 156 ASP A CA 1
ATOM 1328 C C . ASP A 1 156 ? -8.920 4.850 23.124 1.00 90.44 156 ASP A C 1
ATOM 1330 O O . ASP A 1 156 ? -9.682 5.786 23.357 1.00 90.44 156 ASP A O 1
ATOM 1334 N N . ILE A 1 157 ? -8.188 4.800 22.008 1.00 92.06 157 ILE A N 1
ATOM 1335 C CA . ILE A 1 157 ? -8.193 5.858 20.987 1.00 92.06 157 ILE A CA 1
ATOM 1336 C C . ILE A 1 157 ? -9.172 5.595 19.834 1.00 92.06 157 ILE A C 1
ATOM 1338 O O . ILE A 1 157 ? -9.276 6.412 18.916 1.00 92.06 157 ILE A O 1
ATOM 1342 N N . MET A 1 158 ? -9.902 4.477 19.848 1.00 93.50 158 MET A N 1
ATOM 1343 C CA . MET A 1 158 ? -10.714 4.056 18.701 1.00 93.50 158 MET A CA 1
ATOM 1344 C C . MET A 1 158 ? -11.879 5.001 18.407 1.00 93.50 158 MET A C 1
ATOM 1346 O O . MET A 1 158 ? -12.117 5.307 17.238 1.00 93.50 158 MET A O 1
ATOM 1350 N N . ASP A 1 159 ? -12.523 5.560 19.434 1.00 94.62 159 ASP A N 1
ATOM 1351 C CA . ASP A 1 159 ? -13.579 6.565 19.254 1.00 94.62 159 ASP A CA 1
ATOM 1352 C C . ASP A 1 159 ? -13.054 7.828 18.557 1.00 94.62 159 ASP A C 1
ATOM 1354 O O . ASP A 1 159 ? -13.693 8.373 17.649 1.00 94.62 159 ASP A O 1
ATOM 1358 N N . TYR A 1 160 ? -11.854 8.275 18.942 1.00 94.75 160 TYR A N 1
ATOM 1359 C CA . TYR A 1 160 ? -11.190 9.415 18.313 1.00 94.75 160 TYR A CA 1
ATOM 1360 C C . TYR A 1 160 ? -10.881 9.129 16.839 1.00 94.75 160 TYR A C 1
ATOM 1362 O O . TYR A 1 160 ? -11.202 9.945 15.969 1.00 94.75 160 TYR A O 1
ATOM 1370 N N . LEU A 1 161 ? -10.312 7.957 16.541 1.00 94.75 161 LEU A N 1
ATOM 1371 C CA . LEU A 1 161 ? -9.982 7.555 15.173 1.00 94.75 161 LEU A CA 1
ATOM 1372 C C . LEU A 1 161 ? -11.237 7.398 14.308 1.00 94.75 161 LEU A C 1
ATOM 1374 O O . LEU A 1 161 ? -11.255 7.865 13.171 1.00 94.75 161 LEU A O 1
ATOM 1378 N N . ALA A 1 162 ? -12.311 6.820 14.851 1.00 95.69 162 ALA A N 1
ATOM 1379 C CA . ALA A 1 162 ? -13.591 6.682 14.165 1.00 95.69 162 ALA A CA 1
ATOM 1380 C C . ALA A 1 162 ? -14.195 8.051 13.816 1.00 95.69 162 ALA A C 1
ATOM 1382 O O . ALA A 1 162 ? -14.642 8.271 12.684 1.00 95.69 162 ALA A O 1
ATOM 1383 N N . ALA A 1 163 ? -14.170 9.001 14.757 1.00 96.00 163 ALA A N 1
ATOM 1384 C CA . ALA A 1 163 ? -14.639 10.364 14.526 1.00 96.00 163 ALA A CA 1
ATOM 1385 C C . ALA A 1 163 ? -13.786 11.097 13.477 1.00 96.00 163 ALA A C 1
ATOM 1387 O O . ALA A 1 163 ? -14.330 11.762 12.588 1.00 96.00 163 ALA A O 1
ATOM 1388 N N . GLN A 1 164 ? -12.460 10.949 13.546 1.00 94.50 164 GLN A N 1
ATOM 1389 C CA . GLN A 1 164 ? -11.527 11.541 12.590 1.00 94.50 164 GLN A CA 1
ATOM 1390 C C . GLN A 1 164 ? -11.724 10.966 11.179 1.00 94.50 164 GLN A C 1
ATOM 1392 O O . GLN A 1 164 ? -11.833 11.734 10.219 1.00 94.50 164 GLN A O 1
ATOM 1397 N N . ALA A 1 165 ? -11.811 9.638 11.053 1.00 94.88 165 ALA A N 1
ATOM 1398 C CA . ALA A 1 165 ? -12.050 8.946 9.792 1.00 94.88 165 ALA A CA 1
ATOM 1399 C C . ALA A 1 165 ? -13.389 9.379 9.188 1.00 94.88 165 ALA A C 1
ATOM 1401 O O . ALA A 1 165 ? -13.415 9.872 8.064 1.00 94.88 165 ALA A O 1
ATOM 1402 N N . LYS A 1 166 ? -14.485 9.321 9.957 1.00 96.19 166 LYS A N 1
ATOM 1403 C CA . LYS A 1 166 ? -15.807 9.790 9.516 1.00 96.19 166 LYS A CA 1
ATOM 1404 C C . LYS A 1 166 ? -15.757 11.221 8.982 1.00 96.19 166 LYS A C 1
ATOM 1406 O O . LYS A 1 166 ? -16.205 11.466 7.863 1.00 96.19 166 LYS A O 1
ATOM 1411 N N . LYS A 1 167 ? -15.209 12.162 9.762 1.00 95.31 167 LYS A N 1
ATOM 1412 C CA . LYS A 1 167 ? -15.135 13.579 9.374 1.00 95.31 167 LYS A CA 1
ATOM 1413 C C . LYS A 1 167 ? -14.393 13.749 8.050 1.00 95.31 167 LYS A C 1
ATOM 1415 O O . LYS A 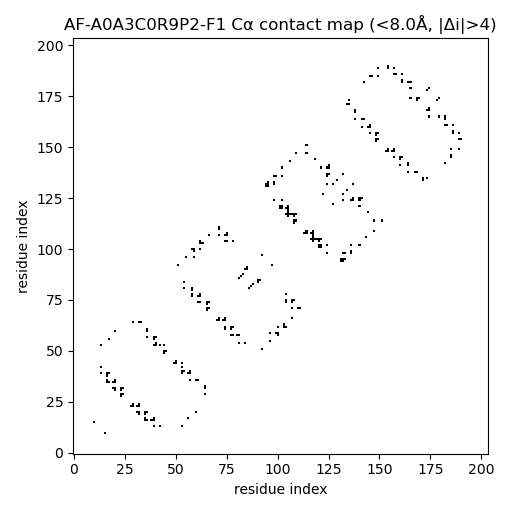1 167 ? -14.873 14.460 7.172 1.00 95.31 167 LYS A O 1
ATOM 1420 N N . TYR A 1 168 ? -13.252 13.085 7.899 1.00 93.19 168 TYR A N 1
ATOM 1421 C CA . TYR A 1 168 ? -12.445 13.179 6.687 1.00 93.19 168 TYR A CA 1
ATOM 1422 C C . TYR A 1 168 ? -13.149 12.556 5.472 1.00 93.19 168 TYR A C 1
ATOM 1424 O O . TYR A 1 168 ? -13.253 13.183 4.423 1.00 93.19 168 TYR A O 1
ATOM 1432 N N . LEU A 1 169 ? -13.700 11.348 5.613 1.00 94.31 169 LEU A N 1
ATOM 1433 C CA . LEU A 1 169 ? -14.384 10.643 4.523 1.00 94.31 169 LEU A CA 1
ATOM 1434 C C . LEU A 1 169 ? -15.633 11.402 4.044 1.00 94.31 169 LEU A C 1
ATOM 1436 O O . LEU A 1 169 ? -15.940 11.393 2.851 1.00 94.31 169 LEU A O 1
ATOM 1440 N N . GLN A 1 170 ? -16.324 12.107 4.948 1.00 95.12 170 GLN A N 1
ATOM 1441 C CA . GLN A 1 170 ? -17.413 13.023 4.594 1.00 95.12 170 GLN A CA 1
ATOM 1442 C C . GLN A 1 170 ? -16.912 14.218 3.775 1.00 95.12 170 GLN A C 1
ATOM 1444 O O . GLN A 1 170 ? -17.537 14.564 2.775 1.00 95.12 170 GLN A O 1
ATOM 1449 N N . GLN A 1 171 ? -15.782 14.824 4.161 1.00 92.69 171 GLN A N 1
ATOM 1450 C CA . GLN A 1 171 ? -15.201 15.976 3.455 1.00 92.69 171 GLN A CA 1
ATOM 1451 C C . GLN A 1 171 ? -14.848 15.664 1.999 1.00 92.69 171 GLN A C 1
ATOM 1453 O O . GLN A 1 171 ? -14.962 16.540 1.147 1.00 92.69 171 GLN A O 1
ATOM 1458 N N . ILE A 1 172 ? -14.444 14.427 1.708 1.00 91.75 172 ILE A N 1
ATOM 1459 C CA . ILE A 1 172 ? -14.019 14.010 0.365 1.00 91.75 172 ILE A CA 1
ATOM 1460 C C . ILE A 1 172 ? -15.103 13.226 -0.394 1.00 91.75 172 ILE A C 1
ATOM 1462 O O . ILE A 1 172 ? -14.811 12.613 -1.418 1.00 91.75 172 ILE A O 1
ATOM 1466 N N . ALA A 1 173 ? -16.344 13.234 0.111 1.00 91.94 173 ALA A N 1
ATOM 1467 C CA . ALA A 1 173 ? -17.506 12.572 -0.484 1.00 91.94 173 ALA A CA 1
ATOM 1468 C C . ALA A 1 173 ? -17.331 11.057 -0.738 1.00 91.94 173 ALA A C 1
ATOM 1470 O O . ALA A 1 173 ? -17.801 10.536 -1.747 1.00 91.94 173 ALA A O 1
ATOM 1471 N N . ILE A 1 174 ? -16.672 10.340 0.184 1.00 92.38 174 ILE A N 1
ATOM 1472 C CA . ILE A 1 174 ? -16.571 8.865 0.147 1.00 92.38 174 ILE A CA 1
ATOM 1473 C C . ILE A 1 174 ? -17.181 8.178 1.376 1.00 92.38 174 ILE A C 1
ATOM 1475 O O . ILE A 1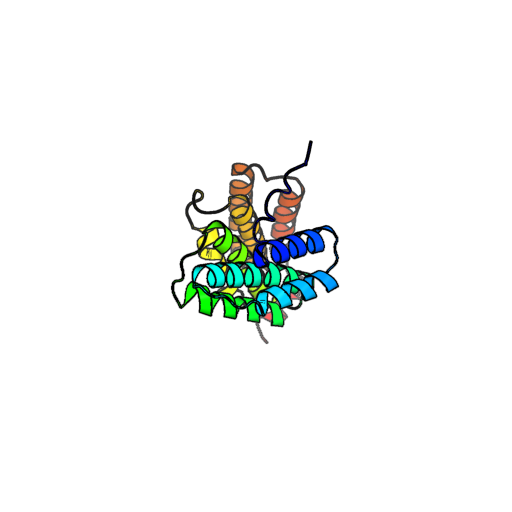 174 ? -16.956 6.999 1.610 1.00 92.38 174 ILE A O 1
ATOM 1479 N N . TRP A 1 175 ? -17.963 8.904 2.177 1.00 95.25 175 TRP A N 1
ATOM 1480 C CA . TRP A 1 175 ? -18.660 8.358 3.344 1.00 95.25 175 TRP A CA 1
ATOM 1481 C C . TRP A 1 175 ? -19.938 7.597 2.957 1.00 95.25 175 TRP A C 1
ATOM 1483 O O . TRP A 1 175 ? -21.060 8.023 3.257 1.00 95.25 175 TRP A O 1
ATOM 1493 N N . HIS A 1 176 ? -19.765 6.475 2.264 1.00 93.19 176 HIS A N 1
ATOM 1494 C CA . HIS A 1 176 ? -20.852 5.606 1.827 1.00 93.19 176 HIS A CA 1
ATOM 1495 C C . HIS A 1 176 ? -21.104 4.475 2.834 1.00 93.19 176 HIS A C 1
ATOM 1497 O O . HIS A 1 176 ? -20.476 4.400 3.891 1.00 93.19 176 HIS A O 1
ATOM 1503 N N . GLU A 1 177 ? -22.080 3.615 2.539 1.00 95.44 177 GLU A N 1
ATOM 1504 C CA . GLU A 1 177 ? -22.454 2.508 3.428 1.00 95.44 177 GLU A CA 1
ATOM 1505 C C . GLU A 1 177 ? -21.289 1.562 3.779 1.00 95.44 177 GLU A C 1
ATOM 1507 O O . GLU A 1 177 ? -21.165 1.233 4.960 1.00 95.44 177 GLU A O 1
ATOM 1512 N N . PRO A 1 178 ? -20.389 1.165 2.853 1.00 95.44 178 PRO A N 1
ATOM 1513 C CA . PRO A 1 178 ? -19.251 0.315 3.204 1.00 95.44 178 PRO A CA 1
ATOM 1514 C C . PRO A 1 178 ? -18.340 0.942 4.267 1.00 95.44 178 PRO A C 1
ATOM 1516 O O . PRO A 1 178 ? -18.029 0.299 5.269 1.00 95.44 178 PRO A O 1
ATOM 1519 N N . GLU A 1 179 ? -17.968 2.213 4.104 1.00 95.62 179 GLU A N 1
ATOM 1520 C CA . GLU A 1 179 ? -17.117 2.935 5.052 1.00 95.62 179 GLU A CA 1
ATOM 1521 C C . GLU A 1 179 ? -17.826 3.153 6.395 1.00 95.62 179 GLU A C 1
ATOM 1523 O O . GLU A 1 179 ? -17.209 2.992 7.452 1.00 95.62 179 GLU A O 1
ATOM 1528 N N . LYS A 1 180 ? -19.133 3.461 6.374 1.00 95.31 180 LYS A N 1
ATOM 1529 C CA . LYS A 1 180 ? -19.962 3.567 7.587 1.00 95.31 180 LYS A CA 1
ATOM 1530 C C . LYS A 1 180 ? -19.954 2.267 8.377 1.00 95.31 180 LYS A C 1
ATOM 1532 O O . LYS A 1 180 ? -19.711 2.293 9.584 1.00 95.31 180 LYS A O 1
ATOM 1537 N N . HIS A 1 181 ? -20.227 1.151 7.705 1.00 95.50 181 HIS A N 1
ATOM 1538 C CA . HIS A 1 181 ? -20.240 -0.166 8.326 1.00 95.50 181 HIS A CA 1
ATOM 1539 C C . HIS A 1 181 ? -18.864 -0.532 8.864 1.00 95.50 181 HIS A C 1
ATOM 1541 O O . HIS A 1 181 ? -18.769 -0.927 10.020 1.00 95.50 181 HIS A O 1
ATOM 1547 N N . PHE A 1 182 ? -17.802 -0.327 8.082 1.00 96.19 182 PHE A N 1
ATOM 1548 C CA . PHE A 1 182 ? -16.437 -0.599 8.518 1.00 96.19 182 PHE A CA 1
ATOM 1549 C C . PHE A 1 182 ? -16.086 0.153 9.809 1.00 96.19 182 PHE A C 1
ATOM 1551 O O . PHE A 1 182 ? -15.712 -0.469 10.801 1.00 96.19 182 PHE A O 1
ATOM 1558 N N . VAL A 1 183 ? -16.255 1.481 9.825 1.00 95.88 183 VAL A N 1
ATOM 1559 C CA . VAL A 1 183 ? -15.902 2.317 10.983 1.00 95.88 183 VAL A CA 1
ATOM 1560 C C . VAL A 1 183 ? -16.751 1.951 12.198 1.00 95.88 183 VAL A C 1
ATOM 1562 O O . VAL A 1 183 ? -16.213 1.804 13.293 1.00 95.88 183 VAL A O 1
ATOM 1565 N N . LYS A 1 184 ? -18.065 1.767 12.013 1.00 94.44 184 LYS A N 1
ATOM 1566 C CA . LYS A 1 184 ? -18.979 1.394 13.098 1.00 94.44 184 LYS A CA 1
ATOM 1567 C C . LYS A 1 184 ? -18.620 0.029 13.681 1.00 94.44 184 LYS A C 1
ATOM 1569 O O . LYS A 1 184 ? -18.413 -0.076 14.885 1.00 94.44 184 LYS A O 1
ATOM 1574 N N . SER A 1 185 ? -18.524 -0.997 12.838 1.00 94.88 185 SER A N 1
ATOM 1575 C CA . SER A 1 185 ? -18.274 -2.368 13.279 1.00 94.88 185 SER A CA 1
ATOM 1576 C C . SER A 1 185 ? -16.904 -2.511 13.929 1.00 94.88 185 SER A C 1
ATOM 1578 O O . SER A 1 185 ? -16.803 -3.137 14.978 1.00 94.88 185 SER A O 1
ATOM 1580 N N . LEU A 1 186 ? -15.857 -1.900 13.368 1.00 94.06 186 LEU A N 1
ATOM 1581 C CA . LEU A 1 186 ? -14.527 -1.959 13.970 1.00 94.06 186 LEU A CA 1
ATOM 1582 C C . LEU A 1 186 ? -14.489 -1.247 15.330 1.00 94.06 186 LEU A C 1
ATOM 1584 O O . LEU A 1 186 ? -13.902 -1.775 16.274 1.00 94.06 186 LEU A O 1
ATOM 1588 N N . ASN A 1 187 ? -15.162 -0.098 15.461 1.00 92.69 187 ASN A N 1
ATOM 1589 C CA . ASN A 1 187 ? -15.262 0.605 16.739 1.00 92.69 187 ASN A CA 1
ATOM 1590 C C . ASN A 1 187 ? -16.043 -0.209 17.784 1.00 92.69 187 ASN A C 1
ATOM 1592 O O . ASN A 1 187 ? -15.611 -0.325 18.926 1.00 92.69 187 ASN A O 1
ATOM 1596 N N . GLU A 1 188 ? -17.160 -0.832 17.404 1.00 92.06 188 GLU A N 1
ATOM 1597 C CA . GLU A 1 188 ? -17.927 -1.712 18.296 1.00 92.06 188 GLU A CA 1
ATOM 1598 C C . GLU A 1 188 ? -17.095 -2.919 18.755 1.00 92.06 188 GLU A C 1
ATOM 1600 O O . GLU A 1 188 ? -17.055 -3.218 19.946 1.00 92.06 188 GLU A O 1
ATOM 1605 N N . ILE A 1 189 ? -16.381 -3.583 17.839 1.00 90.50 189 ILE A N 1
ATOM 1606 C CA . ILE A 1 189 ? -15.515 -4.737 18.144 1.00 90.50 189 ILE A CA 1
ATOM 1607 C C . ILE A 1 189 ? -14.352 -4.350 19.074 1.00 90.50 189 ILE A C 1
ATOM 1609 O O . ILE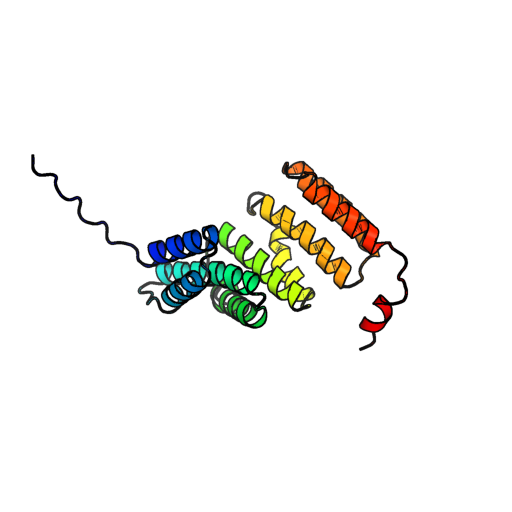 A 1 189 ? -13.924 -5.161 19.904 1.00 90.50 189 ILE A O 1
ATOM 1613 N N . ALA A 1 190 ? -13.827 -3.129 18.955 1.00 88.44 190 ALA A N 1
ATOM 1614 C CA . ALA A 1 190 ? -12.790 -2.623 19.850 1.00 88.44 190 ALA A CA 1
ATOM 1615 C C . ALA A 1 190 ? -13.294 -2.475 21.297 1.00 88.44 190 ALA A C 1
ATOM 1617 O O . ALA A 1 190 ? -12.563 -2.811 22.225 1.00 88.44 190 ALA A O 1
ATOM 1618 N N . HIS A 1 191 ? -14.550 -2.058 21.480 1.00 85.56 191 HIS A N 1
ATOM 1619 C CA . HIS A 1 191 ? -15.170 -1.826 22.791 1.00 85.56 191 HIS A CA 1
ATOM 1620 C C . HIS A 1 191 ? -15.887 -3.048 23.381 1.00 85.56 191 HIS A C 1
ATOM 1622 O O . HIS A 1 191 ? -16.363 -2.997 24.518 1.00 85.56 191 HIS A O 1
ATOM 1628 N N . GLN A 1 192 ? -15.990 -4.154 22.640 1.00 82.25 192 GLN A N 1
ATOM 1629 C CA . GLN A 1 192 ? -16.569 -5.378 23.182 1.00 82.25 192 GLN A CA 1
ATOM 1630 C C . GLN A 1 192 ? -15.711 -5.909 24.342 1.00 82.25 192 GLN A C 1
ATOM 1632 O O . GLN A 1 192 ? -14.494 -6.050 24.184 1.00 82.25 192 GLN A O 1
ATOM 1637 N N . PRO A 1 193 ? -16.324 -6.240 25.496 1.00 63.50 193 PRO A N 1
ATOM 1638 C CA . PRO A 1 193 ? -15.605 -6.812 26.621 1.00 63.50 193 PRO A CA 1
ATOM 1639 C C . PRO A 1 193 ? -14.961 -8.128 26.190 1.00 63.50 193 PRO A C 1
ATOM 1641 O O . PRO A 1 193 ? -15.625 -9.046 25.701 1.00 63.50 193 PRO A O 1
ATOM 1644 N N . ASP A 1 194 ? -13.643 -8.180 26.348 1.00 57.94 194 ASP A N 1
ATOM 1645 C CA . ASP A 1 194 ? -12.797 -9.273 25.902 1.00 57.94 194 ASP A CA 1
ATOM 1646 C C . ASP A 1 194 ? -13.252 -10.582 26.567 1.00 57.94 194 ASP A C 1
ATOM 1648 O O . ASP A 1 194 ? -13.110 -10.768 27.778 1.00 57.94 194 ASP A O 1
ATOM 1652 N N . LYS A 1 195 ? -13.809 -11.515 25.784 1.00 48.09 195 LYS A N 1
ATOM 1653 C CA . LYS A 1 195 ? -14.097 -12.885 26.239 1.00 48.09 195 LYS A CA 1
ATOM 1654 C C . LYS A 1 195 ? -12.784 -13.680 26.303 1.00 48.09 195 LYS A C 1
ATOM 1656 O O . LYS A 1 195 ? -12.595 -14.662 25.595 1.00 48.09 195 LYS A O 1
ATOM 1661 N N . GLY A 1 196 ? -11.843 -13.215 27.123 1.00 47.50 196 GLY A N 1
ATOM 1662 C CA . GLY A 1 196 ? -10.670 -13.963 27.580 1.00 47.50 196 GLY A CA 1
ATOM 1663 C C . GLY A 1 196 ? -9.619 -14.338 26.531 1.00 47.50 196 GLY A C 1
ATOM 1664 O O . GLY A 1 196 ? -8.743 -15.134 26.855 1.00 47.50 196 GLY A O 1
ATOM 1665 N N . THR A 1 197 ? -9.665 -13.808 25.303 1.00 51.00 197 THR A N 1
ATOM 1666 C CA . THR A 1 197 ? -8.752 -14.244 24.228 1.00 51.00 197 THR A CA 1
ATOM 1667 C C . THR A 1 197 ? -7.639 -13.246 23.893 1.00 51.00 197 THR A C 1
ATOM 1669 O O . THR A 1 197 ? -6.593 -13.688 23.414 1.00 51.00 197 THR A O 1
ATOM 1672 N N . ARG A 1 198 ? -7.776 -11.931 24.154 1.00 53.88 198 ARG A N 1
ATOM 1673 C CA . ARG A 1 198 ? -6.713 -10.966 23.783 1.00 53.88 198 ARG A CA 1
ATOM 1674 C C . ARG A 1 198 ? -5.551 -10.907 24.784 1.00 53.88 198 ARG A C 1
ATOM 1676 O O . ARG A 1 198 ? -4.420 -10.666 24.367 1.00 53.88 198 ARG A O 1
ATOM 1683 N N . LYS A 1 199 ? -5.761 -11.238 26.067 1.00 42.72 199 LYS A N 1
ATOM 1684 C CA . LYS A 1 199 ? -4.691 -11.241 27.096 1.00 42.72 199 LYS A CA 1
ATOM 1685 C C . LYS A 1 199 ? -3.544 -12.239 26.867 1.00 42.72 199 LYS A C 1
ATOM 1687 O O . LYS A 1 199 ? -2.470 -12.040 27.423 1.00 42.72 199 LYS A O 1
ATOM 1692 N N . LEU A 1 200 ? -3.723 -13.271 26.039 1.00 43.56 200 LEU A N 1
ATOM 1693 C CA . LEU A 1 200 ? -2.677 -14.276 25.783 1.00 43.56 200 LEU A CA 1
ATOM 1694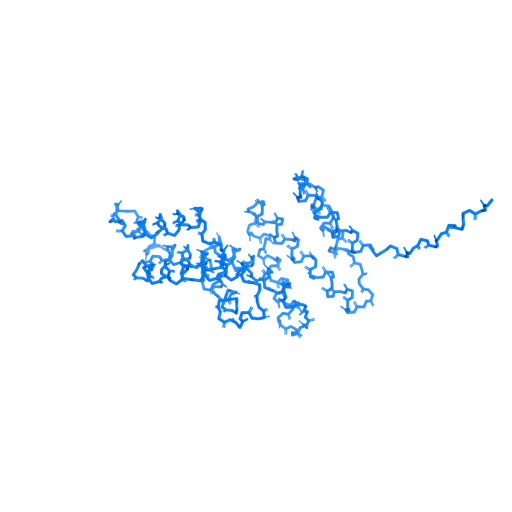 C C . LEU A 1 200 ? -1.576 -13.805 24.815 1.00 43.56 200 LEU A C 1
ATOM 1696 O O . LEU A 1 200 ? -0.534 -14.445 24.743 1.00 43.56 200 LEU A O 1
ATOM 1700 N N . LYS A 1 201 ? -1.764 -12.693 24.087 1.00 46.47 201 LYS A N 1
ATOM 1701 C CA . LYS A 1 201 ? -0.777 -12.197 23.105 1.00 46.47 201 LYS A CA 1
ATOM 1702 C C . LYS A 1 201 ? 0.189 -11.134 23.638 1.00 46.47 201 LYS A C 1
ATOM 1704 O O . LYS A 1 201 ? 1.131 -10.796 22.937 1.00 46.47 201 LYS A O 1
ATOM 1709 N N . MET A 1 202 ? -0.021 -10.617 24.850 1.00 45.12 202 MET A N 1
ATOM 1710 C CA . MET A 1 202 ? 0.872 -9.615 25.461 1.00 45.12 202 MET A CA 1
ATOM 1711 C C . MET A 1 202 ? 1.933 -10.228 26.392 1.00 45.12 202 MET A C 1
ATOM 1713 O O . MET A 1 202 ? 2.703 -9.490 26.998 1.00 45.12 202 MET A O 1
ATOM 1717 N N . GLN A 1 203 ? 1.961 -11.558 26.538 1.00 34.56 203 GLN A N 1
ATOM 1718 C CA . GLN A 1 203 ? 2.869 -12.272 27.449 1.00 34.56 203 GLN A CA 1
ATOM 1719 C C . GLN A 1 203 ? 3.731 -13.349 26.761 1.00 34.56 203 GLN A C 1
ATOM 1721 O O . GLN A 1 203 ? 4.324 -14.166 27.462 1.00 34.56 203 GLN A O 1
ATOM 1726 N N . ALA A 1 204 ? 3.809 -13.367 25.426 1.00 36.22 204 ALA A N 1
ATOM 1727 C CA . ALA A 1 204 ? 4.620 -14.324 24.666 1.00 36.22 204 ALA A CA 1
ATOM 1728 C C . ALA A 1 204 ? 5.650 -13.611 23.787 1.00 36.22 204 ALA A C 1
ATOM 1730 O O . ALA A 1 204 ? 5.256 -12.623 23.126 1.00 36.22 204 ALA A O 1
#

pLDDT: mean 88.35, std 15.06, range [34.56, 98.44]

Sequence (204 aa):
EQIEKQPLQNLDPLASYYNFLVACEKANRWDEFSYYLQKIWNFEASTIEVNIRRMHNYCWCGLMYYLHQKNYTAAAEIVSIYQQFFLEKNIRFRKDFKIYIEACAGLVHLFRKEYKQALHMWSYILHGPSVEVELRTQGAVRLYLMMLHYEEGNTDIMDYLAAQAKKYLQQIAIWHEPEKHFVKSLNEIAHQPDKGTRKLKMQA

Foldseek 3Di:
DPPPPDPPPPDPVLVVLLVVLVVCVVVVVLVVNVVSLVVLVPDDDPDPVSVVSSLLSNLLSQLVNCVVVVVLVSNVVSVVSCCVPCPVVVNDDQLASLLNSLLSNLVSCVSVLVLVSSCVSCVCLQPPDCVSYPLVSNLVSLLVVLVSCLVVLVLVCLVVSLVVSCVSCVVVVNNDPVNVCSSVVSNVVSPPDDPPDPVVVVPD

Solvent-accessible surface area (backbone atoms only — not comparable to full-atom values): 11536 Å² total; per-residue (Å²): 133,83,81,77,75,70,75,78,68,81,75,58,61,68,62,50,39,52,52,49,36,57,50,19,61,79,65,70,36,59,72,60,28,54,54,38,49,50,52,44,66,71,51,85,56,92,44,70,71,51,37,52,52,38,51,48,53,38,39,46,53,44,37,56,51,23,56,74,70,65,36,50,68,64,24,44,54,40,42,51,52,44,42,59,57,36,58,76,61,65,50,86,70,62,57,65,58,51,52,55,43,28,53,51,43,16,49,40,26,44,78,69,67,39,52,71,59,15,50,59,44,37,44,58,58,71,72,45,60,70,92,68,42,62,64,66,59,39,44,51,51,43,55,50,49,51,51,52,33,52,75,72,63,49,44,87,53,35,66,59,49,42,53,52,40,52,54,51,26,50,75,70,74,60,64,44,71,70,53,49,48,50,46,50,51,53,45,50,62,52,68,48,80,75,85,80,64,70,75,68,68,81,78,113

Nearest PDB structures (foldseek):
  4wne-assembly1_A  TM=5.663E-01  e=9.967E-01  Homo sapiens
  6hc2-assembly1_C  TM=5.560E-01  e=1.668E+00  Homo sapiens
  4wng-assembly1_A  TM=4.760E-01  e=1.147E+00  Homo sapiens
  5a7d-assembly4_D  TM=5.470E-01  e=3.063E+00  Drosophila melanogaster
  3ro2-assembly1_A  TM=4.931E-01  e=2.107E+00  Mus musculus